Protein AF-A0A2G1NWM8-F1 (afdb_monomer)

pLDDT: mean 75.34, std 17.85, range [34.38, 96.75]

Structure (mmCIF, N/CA/C/O backbone):
data_AF-A0A2G1NWM8-F1
#
_entry.id   AF-A0A2G1NWM8-F1
#
loop_
_atom_site.group_PDB
_atom_site.id
_atom_site.type_symbol
_atom_site.label_atom_id
_atom_site.label_alt_id
_atom_site.label_comp_id
_atom_site.label_asym_id
_atom_site.label_entity_id
_atom_site.label_seq_id
_atom_site.pdbx_PDB_ins_code
_atom_site.Cartn_x
_atom_site.Cartn_y
_atom_site.Cartn_z
_atom_site.occupancy
_atom_site.B_iso_or_equiv
_atom_site.auth_seq_id
_atom_site.auth_comp_id
_atom_site.auth_asym_id
_atom_site.auth_atom_id
_atom_site.pdbx_PDB_model_num
ATOM 1 N N . MET A 1 1 ? 7.931 17.685 14.092 1.00 34.38 1 MET A N 1
ATOM 2 C CA . MET A 1 1 ? 7.160 16.443 14.300 1.00 34.38 1 MET A CA 1
ATOM 3 C C . MET A 1 1 ? 6.728 16.005 12.931 1.00 34.38 1 MET A C 1
ATOM 5 O O . MET A 1 1 ? 6.212 16.855 12.225 1.00 34.38 1 MET A O 1
ATOM 9 N N . VAL A 1 2 ? 7.045 14.787 12.510 1.00 38.78 2 VAL A N 1
ATOM 10 C CA . VAL A 1 2 ? 6.576 14.332 11.205 1.00 38.78 2 VAL A CA 1
ATOM 11 C C . VAL A 1 2 ? 5.343 13.484 11.414 1.00 38.78 2 VAL A C 1
ATOM 13 O O . VAL A 1 2 ? 5.318 12.590 12.257 1.00 38.78 2 VAL A O 1
ATOM 16 N N . ASP A 1 3 ? 4.330 13.870 10.661 1.00 50.12 3 ASP A N 1
ATOM 17 C CA . ASP A 1 3 ? 2.960 13.419 10.690 1.00 50.12 3 ASP A CA 1
ATOM 18 C C . ASP A 1 3 ? 2.831 11.958 10.235 1.00 50.12 3 ASP A C 1
ATOM 20 O O . ASP A 1 3 ? 2.533 11.679 9.071 1.00 50.12 3 ASP A O 1
ATOM 24 N N . THR A 1 4 ? 2.941 11.007 11.168 1.00 50.41 4 THR A N 1
ATOM 25 C CA . THR A 1 4 ? 2.258 9.702 11.038 1.00 50.41 4 THR A CA 1
ATOM 26 C C . THR A 1 4 ? 0.803 9.921 10.597 1.00 50.41 4 THR A C 1
ATOM 28 O O . THR A 1 4 ? 0.270 9.184 9.770 1.00 50.41 4 THR A O 1
ATOM 31 N N . ASP A 1 5 ? 0.206 11.022 11.062 1.00 53.91 5 ASP A N 1
ATOM 32 C CA . ASP A 1 5 ? -1.080 11.562 10.637 1.00 53.91 5 ASP A CA 1
ATOM 33 C C . ASP A 1 5 ? -1.227 11.732 9.126 1.00 53.91 5 ASP A C 1
ATOM 35 O O . ASP A 1 5 ? -2.302 11.474 8.598 1.00 53.91 5 ASP A O 1
ATOM 39 N N . LYS A 1 6 ? -0.187 12.146 8.396 1.00 55.00 6 LYS A N 1
ATOM 40 C CA . LYS A 1 6 ? -0.280 12.416 6.955 1.00 55.00 6 LYS A CA 1
ATOM 41 C C . LYS A 1 6 ? -0.318 11.123 6.146 1.00 55.00 6 LYS A C 1
ATOM 43 O O . LYS A 1 6 ? -1.109 11.025 5.210 1.00 55.00 6 LYS A O 1
ATOM 48 N N . ILE A 1 7 ? 0.462 10.116 6.543 1.00 57.75 7 ILE A N 1
ATOM 49 C CA . ILE A 1 7 ? 0.409 8.776 5.940 1.00 57.75 7 ILE A CA 1
ATOM 50 C C . ILE A 1 7 ? -0.936 8.126 6.247 1.00 57.75 7 ILE A C 1
ATOM 52 O O . ILE A 1 7 ? -1.616 7.678 5.329 1.00 57.75 7 ILE A O 1
ATOM 56 N N . LEU A 1 8 ? -1.367 8.151 7.511 1.00 62.25 8 LEU A N 1
ATOM 57 C CA . LEU A 1 8 ? -2.668 7.614 7.907 1.00 62.25 8 LEU A CA 1
ATOM 58 C C . LEU A 1 8 ? -3.813 8.318 7.174 1.00 62.25 8 LEU A C 1
ATOM 60 O O . LEU A 1 8 ? -4.684 7.649 6.632 1.00 62.25 8 LEU A O 1
ATOM 64 N N . ARG A 1 9 ? -3.786 9.650 7.059 1.00 63.88 9 ARG A N 1
ATOM 65 C CA . ARG A 1 9 ? -4.776 10.411 6.278 1.00 63.88 9 ARG A CA 1
ATOM 66 C C . ARG A 1 9 ? -4.752 10.060 4.796 1.00 63.88 9 ARG A C 1
ATOM 68 O O . ARG A 1 9 ? -5.809 10.060 4.177 1.00 63.88 9 ARG A O 1
ATOM 75 N N . THR A 1 10 ? -3.584 9.783 4.223 1.00 62.88 10 THR A N 1
ATOM 76 C CA . THR A 1 10 ? -3.468 9.360 2.819 1.00 62.88 10 THR A CA 1
ATOM 77 C C . THR A 1 10 ? -4.081 7.976 2.638 1.00 62.88 10 THR A C 1
ATOM 79 O O . THR A 1 10 ? -4.956 7.820 1.798 1.00 62.88 10 THR A O 1
ATOM 82 N N . ILE A 1 11 ? -3.759 7.018 3.512 1.00 64.88 11 ILE A N 1
ATOM 83 C CA . ILE A 1 11 ? -4.357 5.673 3.509 1.00 64.88 11 ILE A CA 1
ATOM 84 C C . ILE A 1 11 ? -5.876 5.735 3.716 1.00 64.88 11 ILE A C 1
ATOM 86 O O . ILE A 1 11 ? -6.613 5.007 3.066 1.00 64.88 11 ILE A O 1
ATOM 90 N N . ILE A 1 12 ? -6.367 6.611 4.594 1.00 67.94 12 ILE A N 1
ATOM 91 C CA . ILE A 1 12 ? -7.807 6.775 4.840 1.00 67.94 12 ILE A CA 1
ATOM 92 C C . ILE A 1 12 ? -8.519 7.400 3.631 1.00 67.94 12 ILE A C 1
ATOM 94 O O . ILE A 1 12 ? -9.681 7.090 3.377 1.00 67.94 12 ILE A O 1
ATOM 98 N N . LYS A 1 13 ? -7.845 8.287 2.889 1.00 65.38 13 LYS A N 1
ATOM 99 C CA . LYS A 1 13 ? -8.400 8.924 1.686 1.00 65.38 13 LYS A CA 1
ATOM 100 C C . LYS A 1 13 ? -8.353 8.026 0.454 1.00 65.38 13 LYS A C 1
ATOM 102 O O . LYS A 1 13 ? -9.281 8.070 -0.346 1.00 65.38 13 LYS A O 1
ATOM 107 N N . GLU A 1 14 ? -7.262 7.292 0.276 1.00 61.62 14 GLU A N 1
ATOM 108 C CA . GLU A 1 14 ? -6.986 6.502 -0.928 1.00 61.62 14 GLU A CA 1
ATOM 109 C C . GLU A 1 14 ? -7.400 5.035 -0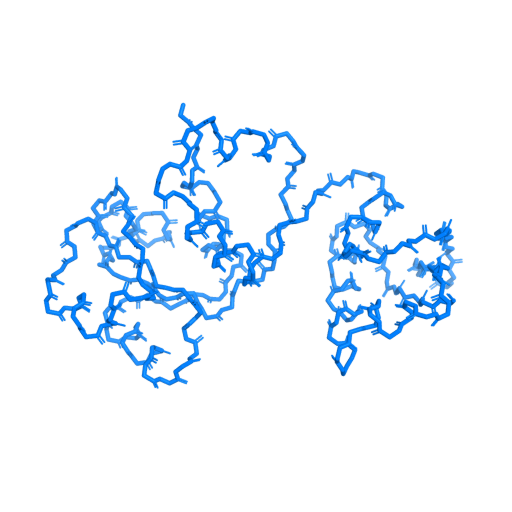.777 1.00 61.62 14 GLU A C 1
ATOM 111 O O . GLU A 1 14 ? -7.689 4.378 -1.772 1.00 61.62 14 GLU A O 1
ATOM 116 N N . GLY A 1 15 ? -7.455 4.524 0.452 1.00 64.06 15 GLY A N 1
ATOM 117 C CA . GLY A 1 15 ? -7.813 3.146 0.759 1.00 64.06 15 GLY A CA 1
ATOM 118 C C . GLY A 1 15 ? -9.304 2.928 1.009 1.00 64.06 15 GLY A C 1
ATOM 119 O O . GLY A 1 15 ? -10.074 3.833 1.337 1.00 64.06 15 GLY A O 1
ATOM 120 N N . LYS A 1 16 ? -9.713 1.664 0.914 1.00 69.44 16 LYS A N 1
ATOM 121 C CA . LYS A 1 16 ? -11.033 1.190 1.317 1.00 69.44 16 LYS A CA 1
ATOM 122 C C . LYS A 1 16 ? -11.054 0.976 2.824 1.00 69.44 16 LYS A C 1
ATOM 124 O O . LYS A 1 16 ? -10.545 -0.019 3.354 1.00 69.44 16 LYS A O 1
ATOM 129 N N . VAL A 1 17 ? -11.675 1.924 3.509 1.00 79.94 17 VAL A N 1
ATOM 130 C CA . VAL A 1 17 ? -11.840 1.912 4.960 1.00 79.94 17 VAL A CA 1
ATOM 131 C C . VAL A 1 17 ? -13.301 1.722 5.344 1.00 79.94 17 VAL A C 1
ATOM 133 O O . VAL A 1 17 ? -14.211 2.194 4.662 1.00 79.94 17 VAL A O 1
ATOM 136 N N . VAL A 1 18 ? -13.518 1.050 6.467 1.00 84.06 18 VAL A N 1
ATOM 137 C CA . VAL A 1 18 ? -14.794 1.024 7.181 1.00 84.06 18 VAL A CA 1
ATOM 138 C C . VAL A 1 18 ? -14.625 1.755 8.501 1.00 84.06 18 VAL A C 1
ATOM 140 O O . VAL A 1 18 ? -13.567 1.702 9.123 1.00 84.06 18 VAL A O 1
ATOM 143 N N . ILE A 1 19 ? -15.657 2.471 8.919 1.00 86.25 19 ILE A N 1
ATOM 144 C CA . ILE A 1 19 ? -15.626 3.319 10.110 1.00 86.25 19 ILE A CA 1
ATOM 145 C C . ILE A 1 19 ? -16.710 2.871 11.083 1.00 86.25 19 ILE A C 1
ATOM 147 O O . ILE A 1 19 ? -17.758 2.402 10.661 1.00 86.25 19 ILE A O 1
ATOM 151 N N . GLY A 1 20 ? -16.471 3.059 12.378 1.00 84.50 20 GLY A N 1
ATOM 152 C CA . GLY A 1 20 ? -17.421 2.723 13.435 1.00 84.50 20 GLY A CA 1
ATOM 153 C C . GLY A 1 20 ? -17.123 1.386 14.107 1.00 84.50 20 GLY A C 1
ATOM 154 O O . GLY A 1 20 ? -16.604 0.454 13.493 1.00 84.50 20 GLY A O 1
ATOM 155 N N . ALA A 1 21 ? -17.471 1.293 15.394 1.00 85.19 21 ALA A N 1
ATOM 156 C CA . ALA A 1 21 ? -17.178 0.127 16.227 1.00 85.19 21 ALA A CA 1
ATOM 157 C C . ALA A 1 21 ? -17.768 -1.164 15.652 1.00 85.19 21 ALA A C 1
ATOM 159 O O . ALA A 1 21 ? -17.031 -2.121 15.444 1.00 85.19 21 ALA A O 1
ATOM 160 N N . LYS A 1 22 ? -19.064 -1.168 15.315 1.00 85.19 22 LYS A N 1
ATOM 161 C CA . LYS A 1 22 ? -19.764 -2.359 14.810 1.00 85.19 22 LYS A CA 1
ATOM 162 C C . LYS A 1 22 ? -19.171 -2.870 13.499 1.00 85.19 22 LYS A C 1
ATOM 164 O O . LYS A 1 22 ? -18.801 -4.037 13.425 1.00 85.19 22 LYS A O 1
ATOM 169 N N . GLU A 1 23 ? -19.033 -2.008 12.490 1.00 86.19 23 GLU A N 1
ATOM 170 C CA . GLU A 1 23 ? -18.405 -2.395 11.220 1.00 86.19 23 GLU A CA 1
ATOM 171 C C . GLU A 1 23 ? -16.949 -2.845 11.390 1.00 86.19 23 GLU A C 1
ATOM 173 O O . GLU A 1 23 ? -16.513 -3.789 10.728 1.00 86.19 23 GLU A O 1
ATOM 178 N N . THR A 1 24 ? -16.197 -2.204 12.288 1.00 85.38 24 THR A N 1
ATOM 179 C CA . THR A 1 24 ? -14.807 -2.580 12.575 1.00 85.38 24 THR A CA 1
ATOM 180 C C . THR A 1 24 ? -14.733 -3.972 13.204 1.00 85.38 24 THR A C 1
ATOM 182 O O . THR A 1 24 ? -13.987 -4.813 12.709 1.00 85.38 24 THR A O 1
ATOM 185 N N . ILE A 1 25 ? -15.539 -4.252 14.233 1.00 86.00 25 ILE A N 1
ATOM 186 C CA . ILE A 1 25 ? -15.607 -5.564 14.903 1.00 86.00 25 ILE A CA 1
ATOM 187 C C . ILE A 1 25 ? -16.039 -6.658 13.921 1.00 86.00 25 ILE A C 1
ATOM 189 O O . ILE A 1 25 ? -15.456 -7.744 13.899 1.00 86.00 25 ILE A O 1
ATOM 193 N N . GLN A 1 26 ? -17.016 -6.359 13.062 1.00 85.62 26 GLN A N 1
ATOM 194 C CA . GLN A 1 26 ? -17.450 -7.273 12.008 1.00 85.62 26 GLN A CA 1
ATOM 195 C C . GLN A 1 26 ? -16.299 -7.588 11.045 1.00 85.62 26 GLN A C 1
ATOM 197 O O . GLN A 1 26 ? -16.022 -8.749 10.766 1.00 85.62 26 GLN A O 1
ATOM 202 N N . SER A 1 27 ? -15.559 -6.571 10.604 1.00 83.25 27 SER A N 1
ATOM 203 C CA . SER A 1 27 ? -14.437 -6.745 9.673 1.00 83.25 27 SER A CA 1
ATOM 204 C C . SER A 1 27 ? -13.258 -7.504 10.290 1.00 83.25 27 SER A C 1
ATOM 206 O O . SER A 1 27 ? -12.554 -8.244 9.601 1.00 83.25 27 SER A O 1
ATOM 208 N N . VAL A 1 28 ? -13.041 -7.349 11.597 1.00 83.19 28 VAL A N 1
ATOM 209 C CA . VAL A 1 28 ? -12.072 -8.147 12.361 1.00 83.19 28 VAL A CA 1
ATOM 210 C C . VAL A 1 28 ? -12.527 -9.604 12.441 1.00 83.19 28 VAL A C 1
ATOM 212 O O . VAL A 1 28 ? -11.736 -10.505 12.158 1.00 83.19 28 VAL A O 1
ATOM 215 N N . SER A 1 29 ? -13.805 -9.839 12.749 1.00 83.56 29 SER A N 1
ATOM 216 C CA . SER A 1 29 ? -14.400 -11.181 12.822 1.00 83.56 29 SER A CA 1
ATOM 217 C C . SER A 1 29 ? -14.343 -11.910 11.477 1.00 83.56 29 SER A C 1
ATOM 219 O O . SER A 1 29 ? -13.964 -13.080 11.415 1.00 83.56 29 SER A O 1
ATOM 221 N N . ASP A 1 30 ? -14.621 -11.189 10.390 1.00 83.31 30 ASP A N 1
ATOM 222 C CA . ASP A 1 30 ? -14.565 -11.693 9.016 1.00 83.31 30 ASP A CA 1
ATOM 223 C C . ASP A 1 30 ? -13.125 -11.827 8.486 1.00 83.31 30 ASP A C 1
ATOM 225 O O . ASP A 1 30 ? -12.914 -12.308 7.372 1.00 83.31 30 ASP A O 1
ATOM 229 N N . LYS A 1 31 ? -12.116 -11.419 9.274 1.00 76.38 31 LYS A N 1
ATOM 230 C CA . LYS A 1 31 ? -10.688 -11.384 8.903 1.00 76.38 31 LYS A CA 1
ATOM 231 C C . LYS A 1 31 ? -10.399 -10.563 7.642 1.00 76.38 31 LYS A C 1
ATOM 233 O O . LYS A 1 31 ? -9.411 -10.804 6.948 1.00 76.38 31 LYS A O 1
ATOM 238 N N . THR A 1 32 ? -11.254 -9.592 7.346 1.00 75.44 32 THR A N 1
ATOM 239 C CA . THR A 1 32 ? -11.098 -8.656 6.227 1.00 75.44 32 THR A CA 1
ATOM 240 C C . THR A 1 32 ? -10.368 -7.385 6.655 1.00 75.44 32 THR A C 1
ATOM 242 O O . THR A 1 32 ? -9.729 -6.738 5.828 1.00 75.44 32 THR A O 1
ATOM 245 N N . ALA A 1 33 ? -10.405 -7.047 7.949 1.00 72.12 33 ALA A N 1
ATOM 246 C CA . ALA A 1 33 ? -9.643 -5.943 8.517 1.00 72.12 33 ALA A CA 1
ATOM 247 C C . ALA A 1 33 ? -8.147 -6.281 8.567 1.00 72.12 33 ALA A C 1
ATOM 249 O O . ALA A 1 33 ? -7.702 -7.147 9.325 1.00 72.12 33 ALA A O 1
ATOM 250 N N . LYS A 1 34 ? -7.358 -5.555 7.773 1.00 69.75 34 LYS A N 1
ATOM 251 C CA . LYS A 1 34 ? -5.895 -5.657 7.777 1.00 69.75 34 LYS A CA 1
ATOM 252 C C . LYS A 1 34 ? -5.290 -4.904 8.955 1.00 69.75 34 LYS A C 1
ATOM 254 O O . LYS A 1 34 ? -4.368 -5.414 9.585 1.00 69.75 34 LYS A O 1
ATOM 259 N N . LEU A 1 35 ? -5.840 -3.728 9.248 1.00 74.50 35 LEU A N 1
ATOM 260 C CA . LEU A 1 35 ? -5.397 -2.847 10.318 1.00 74.50 35 LEU A CA 1
ATOM 261 C C . LEU A 1 35 ? -6.593 -2.158 10.964 1.00 74.50 35 LEU A C 1
ATOM 263 O O . LEU A 1 35 ? -7.481 -1.690 10.251 1.00 74.50 35 LEU A O 1
ATOM 267 N N . VAL A 1 36 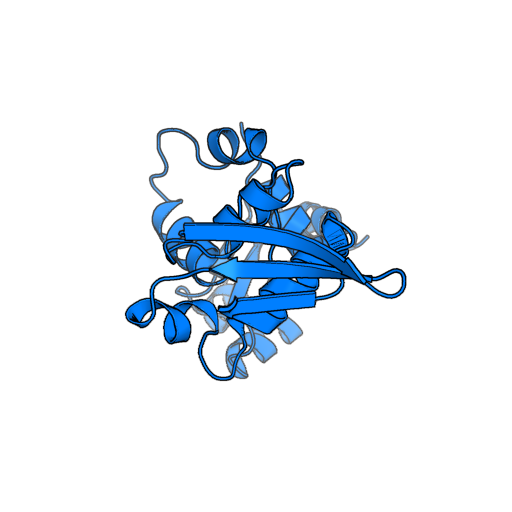? -6.591 -2.038 12.289 1.00 80.12 36 VAL A N 1
ATOM 268 C CA . VAL A 1 36 ? -7.590 -1.259 13.021 1.00 80.12 36 VAL A CA 1
ATOM 269 C C . VAL A 1 36 ? -6.930 -0.057 13.681 1.00 80.12 36 VAL A C 1
ATOM 271 O O . VAL A 1 36 ? -5.889 -0.181 14.322 1.00 80.12 36 VAL A O 1
ATOM 274 N N . ILE A 1 37 ? -7.540 1.113 13.525 1.00 82.31 37 ILE A N 1
ATOM 275 C CA . ILE A 1 37 ? -7.131 2.346 14.196 1.00 82.31 37 ILE A CA 1
ATOM 276 C C . ILE A 1 37 ? -8.214 2.706 15.208 1.00 82.31 37 ILE A C 1
ATOM 278 O O . ILE A 1 37 ? -9.400 2.733 14.876 1.00 82.31 37 ILE A O 1
ATOM 282 N N . VAL A 1 38 ? -7.802 2.982 16.439 1.00 85.12 38 VAL A N 1
ATOM 283 C CA . VAL A 1 38 ? -8.679 3.359 17.551 1.00 85.12 38 VAL A CA 1
ATOM 284 C C . VAL A 1 38 ? -8.303 4.752 18.046 1.00 85.12 38 VAL A C 1
ATOM 286 O O . VAL A 1 38 ? -7.124 5.092 18.079 1.00 85.12 38 VAL A O 1
ATOM 289 N N . SER A 1 39 ? -9.277 5.577 18.420 1.00 84.81 39 SER A N 1
ATOM 290 C CA . SER A 1 39 ? -9.005 6.872 19.051 1.00 84.81 39 SER A CA 1
ATOM 291 C C . SER A 1 39 ? -8.428 6.687 20.459 1.00 84.81 39 SER A C 1
ATOM 293 O O . SER A 1 39 ? -8.646 5.656 21.108 1.00 84.81 39 SER A O 1
ATOM 295 N N . SER A 1 40 ? -7.731 7.703 20.970 1.00 82.75 40 SER A N 1
ATOM 296 C CA . SER A 1 40 ? -7.163 7.678 22.329 1.00 82.75 40 SER A CA 1
ATOM 297 C C . SER A 1 40 ? -8.235 7.469 23.409 1.00 82.75 40 SER A C 1
ATOM 299 O O . SER A 1 40 ? -8.030 6.755 24.389 1.00 82.75 40 SER A O 1
ATOM 301 N N . ASN A 1 41 ? -9.434 8.008 23.175 1.00 86.56 41 ASN A N 1
ATOM 302 C CA . ASN A 1 41 ? -10.610 7.868 24.032 1.00 86.56 41 ASN A CA 1
ATOM 303 C C . ASN A 1 41 ? -11.548 6.708 23.639 1.00 86.56 41 ASN A C 1
ATOM 305 O O . ASN A 1 41 ? -12.717 6.710 24.028 1.00 86.56 41 ASN A O 1
ATOM 309 N N . CYS A 1 42 ? -11.079 5.733 22.852 1.00 83.38 42 CYS A N 1
ATOM 310 C CA . CYS A 1 42 ? -11.893 4.582 22.468 1.00 83.38 42 CYS A CA 1
ATOM 311 C C . CYS A 1 42 ? -12.293 3.746 23.705 1.00 83.38 42 CYS A C 1
ATOM 313 O O . CYS A 1 42 ? -11.415 3.417 24.511 1.00 83.38 42 CYS A O 1
ATOM 315 N N . PRO A 1 43 ? -13.579 3.358 23.849 1.00 85.38 43 PRO A N 1
ATOM 316 C CA . PRO A 1 43 ? -14.044 2.529 24.960 1.00 85.38 43 PRO A CA 1
ATOM 317 C C . PRO A 1 43 ? -13.271 1.213 25.077 1.00 85.38 43 PRO A C 1
ATOM 319 O O . PRO A 1 43 ? -12.999 0.558 24.068 1.00 85.38 43 PRO A O 1
ATOM 322 N N . THR A 1 44 ? -12.959 0.807 26.310 1.00 83.25 44 THR A N 1
ATOM 323 C CA . THR A 1 44 ? -12.197 -0.419 26.598 1.00 83.25 44 THR A CA 1
ATOM 324 C C . THR A 1 44 ? -12.899 -1.670 26.074 1.00 83.25 44 THR A C 1
ATOM 326 O O . THR A 1 44 ? -12.240 -2.523 25.496 1.00 83.25 44 THR A O 1
ATOM 329 N N . GLU A 1 45 ? -14.230 -1.727 26.175 1.00 84.81 45 GLU A N 1
ATOM 330 C CA . GLU A 1 45 ? -15.064 -2.824 25.656 1.00 84.81 45 GLU A CA 1
ATOM 331 C C . GLU A 1 45 ? -14.796 -3.084 24.165 1.00 84.81 45 GLU A C 1
ATOM 333 O O . GLU A 1 45 ? -14.563 -4.215 23.753 1.00 84.81 45 GLU A O 1
ATOM 338 N N . VAL A 1 46 ? -14.723 -2.016 23.365 1.00 83.56 46 VAL A N 1
ATOM 339 C CA . VAL A 1 46 ? -14.459 -2.103 21.921 1.00 83.56 46 VAL A CA 1
ATOM 340 C C . VAL A 1 46 ? -13.010 -2.527 21.652 1.00 83.56 46 VAL A C 1
ATOM 342 O O . VAL A 1 46 ? -12.762 -3.320 20.745 1.00 83.56 46 VAL A O 1
ATOM 345 N N . LYS A 1 47 ? -12.046 -2.035 22.448 1.00 81.56 47 LYS A N 1
ATOM 346 C CA . LYS A 1 47 ? -10.627 -2.432 22.340 1.00 81.56 47 LYS A CA 1
ATOM 347 C C . LYS A 1 47 ? -10.430 -3.925 22.644 1.00 81.56 47 LYS A C 1
ATOM 349 O O . LYS A 1 47 ? -9.602 -4.574 22.006 1.00 81.56 47 LYS A O 1
ATOM 354 N N . GLU A 1 48 ? -11.171 -4.469 23.608 1.00 82.94 48 GLU A N 1
ATOM 355 C CA . GLU A 1 48 ? -11.134 -5.895 23.959 1.00 82.94 48 GLU A CA 1
ATOM 356 C C . GLU A 1 48 ? -11.732 -6.769 22.852 1.00 82.94 48 GLU A C 1
ATOM 358 O O . GLU A 1 48 ? -11.148 -7.792 22.500 1.00 82.94 48 GLU A O 1
ATOM 363 N N . GLU A 1 49 ? -12.840 -6.333 22.252 1.00 80.12 49 GLU A N 1
ATOM 364 C CA . GLU A 1 49 ? -13.537 -7.064 21.187 1.00 80.12 49 GLU A CA 1
ATOM 365 C C . GLU A 1 49 ? -12.728 -7.133 19.876 1.00 80.12 49 GLU A C 1
ATOM 367 O O . GLU A 1 49 ? -12.778 -8.129 19.156 1.00 80.12 49 GLU A O 1
ATOM 372 N N . ILE A 1 50 ? -11.937 -6.095 19.577 1.00 75.81 50 ILE A N 1
ATOM 373 C CA . ILE A 1 50 ? -11.047 -6.032 18.401 1.00 75.81 50 ILE A CA 1
ATOM 374 C C . ILE A 1 50 ? -9.779 -6.885 18.589 1.00 75.81 50 ILE A C 1
ATOM 376 O O . ILE A 1 50 ? -9.226 -7.409 17.619 1.00 75.81 50 ILE A O 1
ATOM 380 N N . GLY A 1 51 ? -9.312 -7.032 19.830 1.00 70.50 51 GLY A N 1
ATOM 381 C CA . GLY A 1 51 ? -8.075 -7.730 20.165 1.00 70.50 51 GLY A CA 1
ATOM 382 C C . GLY A 1 51 ? -6.823 -6.848 20.059 1.00 70.50 51 GLY A C 1
ATOM 383 O O . GLY A 1 51 ? -6.658 -6.023 19.159 1.00 70.50 51 GLY A O 1
ATOM 384 N N . MET A 1 52 ? -5.891 -7.046 20.996 1.00 59.09 52 MET A N 1
ATOM 385 C CA . MET A 1 52 ? -4.710 -6.186 21.161 1.00 59.09 52 MET A CA 1
ATOM 386 C C . MET A 1 52 ? -3.689 -6.265 20.017 1.00 59.09 52 MET A C 1
ATOM 388 O O . MET A 1 52 ? -2.949 -5.307 19.809 1.00 59.09 52 MET A O 1
ATOM 392 N N . ASP A 1 53 ? -3.633 -7.375 19.279 1.00 56.19 53 ASP A N 1
ATOM 393 C CA . ASP A 1 53 ? -2.607 -7.593 18.250 1.00 56.19 53 ASP A CA 1
ATOM 394 C C . ASP A 1 53 ? -2.862 -6.836 16.936 1.00 56.19 53 ASP A C 1
ATOM 396 O O . ASP A 1 53 ? -1.925 -6.653 16.158 1.00 56.19 53 ASP A O 1
ATOM 400 N N . ASN A 1 54 ? -4.095 -6.374 16.687 1.00 60.34 54 ASN A N 1
ATOM 401 C CA . ASN A 1 54 ? -4.490 -5.790 15.398 1.00 60.34 54 ASN A CA 1
ATOM 402 C C . ASN A 1 54 ? -4.958 -4.326 15.481 1.00 60.34 54 ASN A C 1
ATOM 404 O O . ASN A 1 54 ? -5.476 -3.793 14.497 1.00 60.34 54 ASN A O 1
ATOM 408 N N . GLN A 1 55 ? -4.764 -3.676 16.634 1.00 68.75 55 GLN A N 1
ATOM 409 C CA . GLN A 1 55 ? -5.165 -2.290 16.874 1.00 68.75 55 GLN A CA 1
ATOM 410 C C . GLN A 1 55 ? -3.973 -1.348 17.067 1.00 68.75 55 GLN A C 1
ATOM 412 O O . GLN A 1 55 ? -2.966 -1.695 17.686 1.00 68.75 55 GLN A O 1
ATOM 417 N N . ILE A 1 56 ? -4.118 -0.124 16.566 1.00 73.88 56 ILE A N 1
ATOM 418 C CA . ILE A 1 56 ? -3.198 0.991 16.781 1.00 73.88 56 ILE A CA 1
ATOM 419 C C . ILE A 1 56 ? -3.970 2.160 17.354 1.00 73.88 56 ILE A C 1
ATOM 421 O O . ILE A 1 56 ? -4.999 2.558 16.812 1.00 73.88 56 ILE A O 1
ATOM 425 N N . GLU A 1 57 ? -3.429 2.751 18.410 1.00 74.94 57 GLU A N 1
ATOM 426 C CA . GLU A 1 57 ? -3.982 3.969 18.976 1.00 74.94 57 GLU A CA 1
ATOM 427 C C . GLU A 1 57 ? -3.543 5.199 18.169 1.00 74.94 57 GLU A C 1
ATOM 429 O O . GLU A 1 57 ? -2.356 5.419 17.915 1.00 74.94 57 GLU A O 1
ATOM 434 N N . TYR A 1 58 ? -4.523 5.988 17.745 1.00 76.06 58 TYR A N 1
ATOM 435 C CA . TYR A 1 58 ? -4.346 7.309 17.168 1.00 76.06 58 TYR A CA 1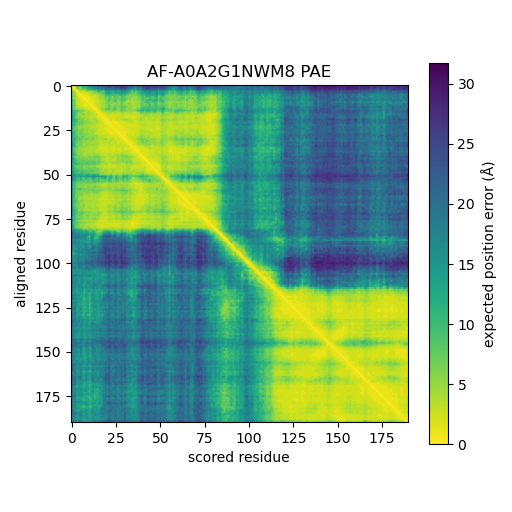
ATOM 436 C C . TYR A 1 58 ? -4.171 8.316 18.306 1.00 76.06 58 TYR A C 1
ATOM 438 O O . TYR A 1 58 ? -4.978 8.343 19.236 1.00 76.06 58 TYR A O 1
ATOM 446 N N . ASN A 1 59 ? -3.140 9.162 18.230 1.00 74.06 59 ASN A N 1
ATOM 447 C CA . ASN A 1 59 ? -2.805 10.160 19.259 1.00 74.06 59 ASN A CA 1
ATOM 448 C C . ASN A 1 59 ? -3.765 11.369 19.259 1.00 74.06 59 ASN A C 1
ATOM 450 O O . ASN A 1 59 ? -3.335 12.506 19.425 1.00 74.06 59 ASN A O 1
ATOM 454 N N . ALA A 1 60 ? -5.050 11.131 19.023 1.00 79.00 60 ALA A N 1
ATOM 455 C CA . ALA A 1 60 ? -6.088 12.141 18.918 1.00 79.00 60 ALA A CA 1
ATOM 456 C C . ALA A 1 60 ? -7.421 11.542 19.384 1.00 79.00 60 ALA A C 1
ATOM 458 O O . ALA A 1 60 ? -7.585 10.314 19.439 1.00 79.00 60 ALA A O 1
ATOM 459 N N . ASP A 1 61 ? -8.363 12.401 19.754 1.00 85.12 61 ASP A N 1
ATOM 460 C CA . ASP A 1 61 ? -9.681 11.946 20.188 1.00 85.12 61 ASP A CA 1
ATOM 461 C C . ASP A 1 61 ? -10.556 11.481 19.006 1.00 85.12 61 ASP A C 1
ATOM 463 O O . ASP A 1 61 ? -10.194 11.549 17.827 1.00 85.12 61 ASP A O 1
ATOM 467 N N . ASN A 1 62 ? -11.732 10.948 19.319 1.00 85.75 62 ASN A N 1
ATOM 468 C CA . ASN A 1 62 ? -12.692 10.484 18.322 1.00 85.75 62 ASN A CA 1
ATOM 469 C C . ASN A 1 62 ? -13.221 11.598 17.395 1.00 85.75 62 ASN A C 1
ATOM 471 O O . ASN A 1 62 ? -13.649 11.301 16.278 1.00 85.75 62 ASN A O 1
ATOM 475 N N . ILE A 1 63 ? -13.200 12.865 17.812 1.00 82.88 63 ILE A N 1
ATOM 476 C CA . ILE A 1 63 ? -13.626 14.007 16.989 1.00 82.88 63 ILE A CA 1
ATOM 477 C C . ILE A 1 63 ? -12.538 14.328 15.960 1.00 82.88 63 ILE A C 1
ATOM 479 O O . ILE A 1 63 ? -12.823 14.499 14.769 1.00 82.88 63 ILE A O 1
ATOM 483 N N . GLU A 1 64 ? -11.283 14.356 16.397 1.00 78.94 64 GLU A N 1
ATOM 484 C CA . GLU A 1 64 ? -10.117 14.570 15.546 1.00 78.94 64 GLU A CA 1
ATOM 485 C C . GLU A 1 64 ? -9.927 13.418 14.555 1.00 78.94 64 GLU A C 1
ATOM 487 O O . GLU A 1 64 ? -9.688 13.666 13.370 1.00 78.94 64 GLU A O 1
ATOM 492 N N . LEU A 1 65 ? -10.126 12.169 14.993 1.00 80.12 65 LEU A N 1
ATOM 493 C CA . LEU A 1 65 ? -10.118 11.002 14.107 1.00 80.12 65 LEU A CA 1
ATOM 494 C C . LEU A 1 65 ? -11.246 11.084 13.066 1.00 80.12 65 LEU A C 1
ATOM 496 O O . LEU A 1 65 ? -11.011 10.849 11.880 1.00 80.12 65 LEU A O 1
ATOM 500 N N . GLY A 1 66 ? -12.452 11.488 13.480 1.00 81.69 66 GLY A N 1
ATOM 501 C CA . GLY A 1 66 ? -13.575 11.744 12.572 1.00 81.69 66 GLY A CA 1
ATOM 502 C C . GLY A 1 66 ? -13.239 12.778 11.498 1.00 81.69 66 GLY A C 1
ATOM 503 O O . GLY A 1 66 ? -13.426 12.538 10.301 1.00 81.69 66 GLY A O 1
ATOM 504 N N . THR A 1 67 ? -12.631 13.885 11.921 1.00 81.62 67 THR A N 1
ATOM 505 C CA . THR A 1 67 ? -12.183 14.968 11.038 1.00 81.62 67 THR A CA 1
ATOM 506 C C . THR A 1 67 ? -11.087 14.502 10.077 1.00 81.62 67 THR A C 1
ATOM 508 O O . THR A 1 67 ? -11.142 14.809 8.885 1.00 81.62 67 THR A O 1
ATOM 511 N N . ALA A 1 68 ? -10.117 13.713 10.551 1.00 74.06 68 ALA A N 1
ATOM 512 C CA . ALA A 1 68 ? -9.060 13.131 9.721 1.00 74.06 68 ALA A CA 1
ATOM 513 C C . ALA A 1 68 ? -9.619 12.196 8.633 1.00 74.06 68 ALA A C 1
ATOM 515 O O . ALA A 1 68 ? -9.086 12.159 7.523 1.00 74.06 68 ALA A O 1
ATOM 516 N N . CYS A 1 69 ? -10.730 11.512 8.923 1.00 72.12 69 CYS A N 1
ATOM 517 C CA . CYS A 1 69 ? -11.472 10.682 7.972 1.00 72.12 69 CYS A CA 1
ATOM 518 C C . CYS A 1 69 ? -12.415 11.472 7.047 1.00 72.12 69 CYS A C 1
ATOM 520 O O . CYS A 1 69 ? -13.119 10.876 6.230 1.00 72.12 69 CYS A O 1
ATOM 522 N N . GLY A 1 70 ? -12.481 12.802 7.178 1.00 77.62 70 GLY A N 1
ATOM 523 C CA . GLY A 1 70 ? -13.388 13.649 6.402 1.00 77.62 70 GLY A CA 1
ATOM 524 C C . GLY A 1 70 ? -14.862 13.498 6.789 1.00 77.62 70 GLY A C 1
ATOM 525 O O . GLY A 1 70 ? -15.739 13.738 5.958 1.00 77.62 70 GLY A O 1
ATOM 526 N N . LYS A 1 71 ? -15.158 13.071 8.024 1.00 80.44 71 LYS A N 1
ATOM 527 C CA . LYS A 1 71 ? -1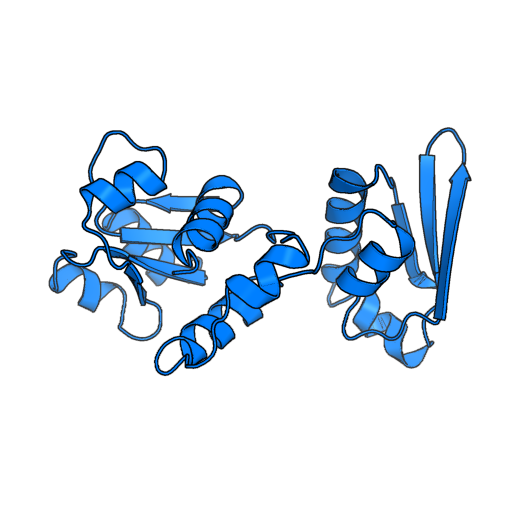6.525 12.929 8.538 1.00 80.44 71 LYS A CA 1
ATOM 528 C C . LYS A 1 71 ? -16.843 14.040 9.545 1.00 80.44 71 LYS A C 1
ATOM 530 O O . LYS A 1 71 ? -16.005 14.354 10.383 1.00 80.44 71 LYS A O 1
ATOM 535 N N . PRO A 1 72 ? -18.062 14.611 9.516 1.00 77.81 72 PRO A N 1
ATOM 536 C CA . PRO A 1 72 ? -18.466 15.674 10.440 1.00 77.81 72 PRO A CA 1
ATOM 537 C C . PRO A 1 72 ? -18.887 15.147 11.826 1.00 77.81 72 PRO A C 1
ATOM 539 O O . PRO A 1 72 ? -19.508 15.874 12.596 1.00 77.81 72 PRO A O 1
ATOM 542 N N . PHE A 1 73 ? -18.618 13.875 12.131 1.00 85.50 73 PHE A N 1
ATOM 543 C CA . PHE A 1 73 ? -19.034 13.199 13.357 1.00 85.50 73 PHE A CA 1
ATOM 544 C C . PHE A 1 73 ? -17.878 12.400 13.958 1.00 85.50 73 PHE A C 1
ATOM 546 O O . PHE A 1 73 ? -16.948 12.009 13.251 1.00 85.50 73 PHE A O 1
ATOM 553 N N . ALA A 1 74 ? -17.954 12.156 15.266 1.00 84.00 74 ALA A N 1
ATOM 554 C CA . ALA A 1 74 ? -16.925 11.437 16.002 1.00 84.00 74 ALA A CA 1
ATOM 555 C C . ALA A 1 74 ? -16.846 9.961 15.579 1.00 84.00 74 ALA A C 1
ATOM 557 O O . ALA A 1 74 ? -17.866 9.286 15.430 1.00 84.00 74 ALA A O 1
ATOM 558 N N . ILE A 1 75 ? -15.623 9.457 15.429 1.00 84.44 75 ILE A N 1
ATOM 559 C CA . ILE A 1 75 ? -15.316 8.071 15.079 1.00 84.44 75 ILE A CA 1
ATOM 560 C C . ILE A 1 75 ? -14.393 7.515 16.156 1.00 84.44 75 ILE A C 1
ATOM 562 O O . ILE A 1 75 ? -13.288 8.010 16.339 1.00 84.44 75 ILE A O 1
ATOM 566 N N . SER A 1 76 ? -14.843 6.492 16.882 1.00 82.94 76 SER A N 1
ATOM 567 C CA . SER A 1 76 ? -14.028 5.827 17.906 1.00 82.94 76 SER A CA 1
ATOM 568 C C . SER A 1 76 ? -13.015 4.858 17.305 1.00 82.94 76 SER A C 1
ATOM 570 O O . SER A 1 76 ? -11.910 4.720 17.818 1.00 82.94 76 SER A O 1
ATOM 572 N N . THR A 1 77 ? -13.397 4.166 16.232 1.00 85.00 77 THR A N 1
ATOM 573 C CA . THR A 1 77 ? -12.581 3.141 15.581 1.00 85.00 77 THR A CA 1
ATOM 574 C C . THR A 1 77 ? -12.841 3.102 14.080 1.00 85.00 77 THR A C 1
ATOM 576 O O . THR A 1 77 ? -13.941 3.420 13.617 1.00 85.00 77 THR A O 1
ATOM 579 N N . LEU A 1 78 ? -11.832 2.700 13.316 1.00 84.38 78 LEU A N 1
ATOM 580 C CA . LEU A 1 78 ? -11.947 2.397 11.893 1.00 84.38 78 LEU A CA 1
ATOM 581 C C . LEU A 1 78 ? -11.089 1.180 11.545 1.00 84.38 78 LEU A C 1
ATOM 583 O O . LEU A 1 78 ? -10.025 0.977 12.130 1.00 84.38 78 LEU A O 1
ATOM 587 N N . ALA A 1 79 ? -11.521 0.408 10.556 1.00 81.12 79 ALA A N 1
ATOM 588 C CA . ALA A 1 79 ? -10.757 -0.685 9.973 1.00 81.12 79 ALA A CA 1
ATOM 589 C C 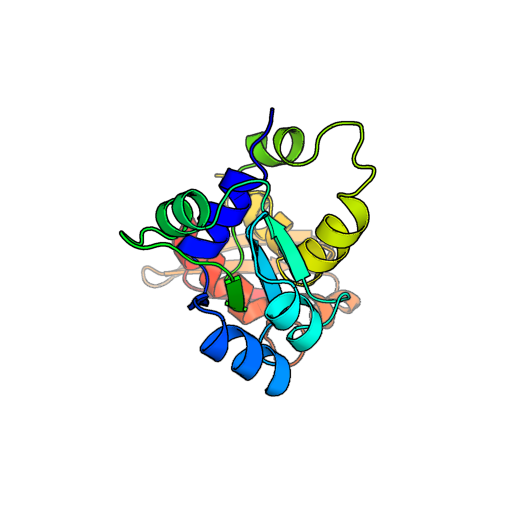. ALA A 1 79 ? -10.350 -0.342 8.538 1.00 81.12 79 ALA A C 1
ATOM 591 O O . ALA A 1 79 ? -11.163 0.066 7.709 1.00 81.12 79 ALA A O 1
ATOM 592 N N . ILE A 1 80 ? -9.079 -0.560 8.227 1.00 76.19 80 ILE A N 1
ATOM 593 C CA . ILE A 1 80 ? -8.566 -0.542 6.863 1.00 76.19 80 ILE A CA 1
ATOM 594 C C . ILE A 1 80 ? -8.750 -1.953 6.305 1.00 76.19 80 ILE A C 1
ATOM 596 O O . ILE A 1 80 ? -8.123 -2.906 6.779 1.00 76.19 80 ILE A O 1
ATOM 600 N N . LEU A 1 81 ? -9.636 -2.087 5.317 1.00 70.62 81 LEU A N 1
ATOM 601 C CA . LEU A 1 81 ? -9.873 -3.350 4.615 1.00 70.62 81 LEU A CA 1
ATOM 602 C C . LEU A 1 81 ? -8.836 -3.530 3.509 1.00 70.62 81 LEU A C 1
ATOM 604 O O . LEU A 1 81 ? -8.171 -4.559 3.392 1.00 70.62 81 LEU A O 1
ATOM 608 N N . GLU A 1 82 ? -8.663 -2.476 2.717 1.00 62.38 82 GLU A N 1
ATOM 609 C CA . GLU A 1 82 ? -7.704 -2.424 1.626 1.00 62.38 82 GLU A CA 1
ATOM 610 C C . GLU A 1 82 ? -7.012 -1.070 1.698 1.00 62.38 82 GLU A C 1
ATOM 612 O O . GLU A 1 82 ? -7.628 -0.031 1.487 1.00 62.38 82 GLU A O 1
ATOM 617 N N . ALA A 1 83 ? -5.730 -1.063 2.034 1.00 52.94 83 ALA A N 1
ATOM 618 C CA . ALA A 1 83 ? -4.899 0.073 1.699 1.00 52.94 83 ALA A CA 1
ATOM 619 C C . ALA A 1 83 ? -4.478 -0.132 0.248 1.00 52.94 83 ALA A C 1
ATOM 621 O O . ALA A 1 83 ? -3.609 -0.964 -0.017 1.00 52.94 83 ALA A O 1
ATOM 622 N N . ASP A 1 84 ? -5.129 0.561 -0.683 1.00 47.91 84 ASP A N 1
ATOM 623 C CA . ASP A 1 84 ? -4.504 0.757 -1.985 1.00 47.91 84 ASP A CA 1
ATOM 624 C C . ASP A 1 84 ? -3.194 1.508 -1.739 1.00 47.91 84 ASP A C 1
ATOM 626 O O . ASP A 1 84 ? -3.125 2.432 -0.923 1.00 47.91 84 ASP A O 1
ATOM 630 N N . GLU A 1 85 ? -2.122 1.006 -2.340 1.00 50.75 85 GLU A N 1
ATOM 631 C CA . GLU A 1 85 ? -0.772 1.369 -1.937 1.00 50.75 85 GLU A CA 1
ATOM 632 C C . GLU A 1 85 ? -0.501 2.854 -2.153 1.00 50.75 85 GLU A C 1
ATOM 634 O O . GLU A 1 85 ? -0.569 3.370 -3.269 1.00 50.75 85 GLU A O 1
ATOM 639 N N . SER A 1 86 ? -0.168 3.535 -1.059 1.00 48.50 86 SER A N 1
ATOM 640 C CA . SER A 1 86 ? 0.200 4.940 -1.078 1.00 48.50 86 SER A CA 1
ATOM 641 C C . SER A 1 86 ? 1.603 5.070 -1.667 1.00 48.50 86 SER A C 1
ATOM 643 O O . SER A 1 86 ? 2.598 4.675 -1.056 1.00 48.50 86 SER A O 1
ATOM 645 N N . VAL A 1 87 ? 1.688 5.631 -2.868 1.00 50.25 87 VAL A N 1
ATOM 646 C CA . VAL A 1 87 ? 2.949 6.075 -3.460 1.00 50.25 87 VAL A CA 1
ATOM 647 C C . VAL A 1 87 ? 3.357 7.359 -2.740 1.00 50.25 87 VAL A C 1
ATOM 649 O O . VAL A 1 87 ? 2.719 8.399 -2.897 1.00 50.25 87 VAL A O 1
ATOM 652 N N . VAL A 1 88 ? 4.395 7.285 -1.907 1.00 50.03 88 VAL A N 1
ATOM 653 C CA . VAL A 1 88 ? 4.849 8.411 -1.079 1.00 50.03 88 VAL A CA 1
ATOM 654 C C . VAL A 1 88 ? 6.087 9.037 -1.726 1.00 50.03 88 VAL A C 1
ATOM 656 O O . VAL A 1 88 ? 6.978 8.335 -2.210 1.00 50.03 88 VAL A O 1
ATOM 659 N N . LYS A 1 89 ? 6.160 10.372 -1.766 1.00 40.28 89 LYS A N 1
ATOM 660 C CA . LYS A 1 89 ? 7.296 11.080 -2.377 1.00 40.28 89 LYS A CA 1
ATOM 661 C C . LYS A 1 89 ? 8.579 10.893 -1.558 1.00 40.28 89 LYS A C 1
ATOM 663 O O . LYS A 1 89 ? 8.533 10.878 -0.329 1.00 40.28 89 LYS A O 1
ATOM 668 N N . SER A 1 90 ? 9.729 10.795 -2.235 1.00 37.81 90 SER A N 1
ATOM 669 C CA . SER A 1 90 ? 11.064 10.560 -1.646 1.00 37.81 90 SER A CA 1
ATOM 670 C C . SER A 1 90 ? 11.391 11.435 -0.432 1.00 37.81 90 SER A C 1
ATOM 672 O O . SER A 1 90 ? 11.970 10.971 0.549 1.00 37.81 90 SER A O 1
ATOM 674 N N . GLU A 1 91 ? 10.977 12.701 -0.469 1.00 40.44 91 GLU A N 1
ATOM 675 C CA . GLU A 1 91 ? 11.245 13.700 0.572 1.00 40.44 91 GLU A CA 1
ATOM 676 C C . GLU A 1 91 ? 10.474 13.429 1.879 1.00 40.44 91 GLU A C 1
ATOM 678 O O . GLU A 1 91 ? 10.864 13.887 2.954 1.00 40.44 91 GLU A O 1
ATOM 683 N N . GLU A 1 92 ? 9.405 12.633 1.814 1.00 40.56 92 GLU A N 1
ATOM 684 C CA . GLU A 1 92 ? 8.536 12.317 2.946 1.00 40.56 92 GLU A CA 1
ATOM 685 C C . GLU A 1 92 ? 8.964 11.034 3.669 1.00 40.56 92 GLU A C 1
ATOM 687 O O . GLU A 1 92 ? 8.642 10.872 4.843 1.00 40.56 92 GLU A O 1
ATOM 692 N N . MET A 1 93 ? 9.759 10.157 3.041 1.00 38.78 93 MET A N 1
ATOM 693 C CA . MET A 1 93 ? 10.241 8.917 3.672 1.00 38.78 93 MET A CA 1
ATOM 694 C C . MET A 1 93 ? 11.217 9.171 4.826 1.00 38.78 93 MET A C 1
ATOM 696 O O . MET A 1 93 ? 11.109 8.546 5.880 1.00 38.78 93 MET A O 1
ATOM 700 N N . GLY A 1 94 ? 12.169 10.096 4.662 1.00 36.28 94 GLY A N 1
ATOM 701 C CA . GLY A 1 94 ? 13.137 10.434 5.717 1.00 36.28 94 GLY A CA 1
ATOM 702 C C . GLY A 1 94 ? 12.498 11.176 6.894 1.00 36.28 94 GLY A C 1
ATOM 703 O O . GLY A 1 94 ? 12.928 11.043 8.042 1.00 36.28 94 GLY A O 1
ATOM 704 N N . ALA A 1 95 ? 11.433 11.921 6.608 1.00 38.72 95 ALA A N 1
ATOM 705 C CA . ALA A 1 95 ? 10.648 12.639 7.588 1.00 38.72 95 ALA A CA 1
ATOM 706 C C . ALA A 1 95 ? 9.715 11.673 8.349 1.00 38.72 95 ALA A C 1
ATOM 708 O O . ALA A 1 95 ? 9.738 11.652 9.577 1.00 38.72 95 ALA A O 1
ATOM 709 N N . ALA A 1 96 ? 8.944 10.837 7.646 1.00 41.00 96 ALA A N 1
ATOM 710 C CA . ALA A 1 96 ? 7.889 9.978 8.198 1.00 41.00 96 ALA A CA 1
ATOM 711 C C . ALA A 1 96 ? 8.351 8.964 9.256 1.00 41.00 96 ALA A C 1
ATOM 713 O O . ALA A 1 96 ? 7.529 8.417 9.988 1.00 41.00 96 ALA A O 1
ATOM 714 N N . ILE A 1 97 ? 9.654 8.686 9.327 1.00 40.66 97 ILE A N 1
ATOM 715 C CA . ILE A 1 97 ? 10.197 7.574 10.111 1.00 40.66 97 ILE A CA 1
ATOM 716 C C . ILE A 1 97 ? 10.897 8.054 11.398 1.00 40.66 97 ILE A C 1
ATOM 718 O O . ILE A 1 97 ? 10.787 7.387 12.425 1.00 40.66 97 ILE A O 1
ATOM 722 N N . GLY A 1 98 ? 11.567 9.216 11.395 1.00 41.66 98 GLY A N 1
ATOM 723 C CA . GLY A 1 98 ? 12.253 9.768 12.578 1.00 41.66 98 GLY A CA 1
ATOM 724 C C . GLY A 1 98 ? 13.376 8.883 13.173 1.00 41.66 98 GLY A C 1
ATOM 725 O O . GLY A 1 98 ? 13.556 7.723 12.818 1.00 41.66 98 GLY A O 1
ATOM 726 N N . ARG A 1 99 ? 14.191 9.435 14.091 1.00 38.72 99 ARG A N 1
ATOM 727 C CA . ARG A 1 99 ? 15.429 8.785 14.597 1.00 38.72 99 ARG A CA 1
ATOM 728 C C . ARG A 1 99 ? 15.277 7.859 15.825 1.00 38.72 99 ARG A C 1
ATOM 730 O O . ARG A 1 99 ? 16.265 7.237 16.187 1.00 38.72 99 ARG A O 1
ATOM 737 N N . HIS A 1 100 ? 14.106 7.733 16.462 1.00 42.59 100 HIS A N 1
ATOM 738 C CA . HIS A 1 100 ? 13.971 7.035 17.765 1.00 42.59 100 HIS A CA 1
ATOM 739 C C . HIS A 1 100 ? 12.685 6.184 17.908 1.00 42.59 100 HIS A C 1
ATOM 741 O O . HIS A 1 100 ? 12.007 6.236 18.925 1.00 42.59 100 HIS A O 1
ATOM 747 N N . GLY A 1 101 ? 12.306 5.415 16.881 1.00 44.66 101 GLY A N 1
ATOM 748 C CA . GLY A 1 101 ? 11.051 4.643 16.817 1.00 44.66 101 GLY A CA 1
ATOM 749 C C . GLY A 1 101 ? 10.896 3.487 17.823 1.00 44.66 101 GLY A C 1
ATOM 750 O O . GLY A 1 101 ? 10.892 2.327 17.420 1.00 44.66 101 GLY A O 1
ATOM 751 N N . GLU A 1 102 ? 10.692 3.795 19.103 1.00 40.41 102 GLU A N 1
ATOM 752 C CA . GLU A 1 102 ? 10.602 2.811 20.196 1.00 40.41 102 GLU A CA 1
ATOM 753 C C . GLU A 1 102 ? 9.260 2.042 20.226 1.00 40.41 102 GLU A C 1
ATOM 755 O O . GLU A 1 102 ? 9.225 0.875 20.602 1.00 40.41 102 GLU A O 1
ATOM 760 N N . HIS A 1 103 ? 8.171 2.622 19.695 1.00 40.00 103 HIS A N 1
ATOM 761 C CA . HIS A 1 103 ? 6.874 1.935 19.493 1.00 40.00 103 HIS A CA 1
ATOM 762 C C . HIS A 1 103 ? 6.482 1.737 18.020 1.00 40.00 103 HIS A C 1
ATOM 764 O O . HIS A 1 103 ? 5.600 0.943 17.691 1.00 40.00 103 HIS A O 1
ATOM 770 N N . VAL A 1 104 ? 7.179 2.409 17.104 1.00 46.31 104 VAL A N 1
ATOM 771 C CA . VAL A 1 104 ? 6.860 2.404 15.671 1.00 46.31 104 VAL A CA 1
ATOM 772 C C . VAL A 1 104 ? 7.311 1.105 15.004 1.00 46.31 104 VAL A C 1
ATOM 774 O O . VAL A 1 104 ? 6.876 0.829 13.907 1.00 46.31 104 VAL A O 1
ATOM 777 N N . GLY A 1 105 ? 8.126 0.249 15.628 1.00 42.50 105 GLY A N 1
ATOM 778 C CA . GLY A 1 105 ? 8.646 -0.973 14.992 1.00 42.50 105 GLY A CA 1
ATOM 779 C C . GLY A 1 105 ? 7.577 -1.992 14.563 1.00 42.50 105 GLY A C 1
ATOM 780 O O . GLY A 1 105 ? 7.662 -2.539 13.460 1.00 42.50 105 GLY A O 1
ATOM 781 N N . ARG A 1 106 ? 6.550 -2.229 15.395 1.00 43.06 106 ARG A N 1
ATOM 782 C CA . ARG A 1 106 ? 5.433 -3.139 15.061 1.00 43.06 106 ARG A CA 1
ATOM 783 C C . ARG A 1 106 ? 4.517 -2.527 14.012 1.00 43.06 106 ARG A C 1
ATOM 785 O O . ARG A 1 106 ? 4.261 -3.163 13.004 1.00 43.06 106 ARG A O 1
ATOM 792 N N . LEU A 1 107 ? 4.149 -1.265 14.204 1.00 48.19 107 LEU A N 1
ATOM 793 C CA . LEU A 1 107 ? 3.450 -0.417 13.240 1.00 48.19 107 LEU A CA 1
ATOM 794 C C . LEU A 1 107 ? 4.149 -0.410 11.874 1.00 48.19 107 LEU A C 1
ATOM 796 O O . LEU A 1 107 ? 3.563 -0.776 10.871 1.00 48.19 107 LEU A O 1
ATOM 800 N N . ARG A 1 108 ? 5.448 -0.119 11.860 1.00 49.03 108 ARG A N 1
ATOM 801 C CA . ARG A 1 108 ? 6.355 -0.155 10.712 1.00 49.03 108 ARG A CA 1
ATOM 802 C C . ARG A 1 108 ? 6.384 -1.524 10.078 1.00 49.03 108 ARG A C 1
ATOM 804 O O . ARG A 1 108 ? 6.424 -1.596 8.872 1.00 49.03 108 ARG A O 1
ATOM 811 N N . THR A 1 109 ? 6.383 -2.613 10.835 1.00 48.59 109 THR A N 1
ATOM 812 C CA . THR A 1 109 ? 6.460 -3.946 10.228 1.00 48.59 109 THR A CA 1
ATOM 813 C C . THR A 1 109 ? 5.105 -4.398 9.697 1.00 48.59 109 THR A C 1
ATOM 815 O O . THR A 1 109 ? 5.058 -4.971 8.621 1.00 48.59 109 THR A O 1
ATOM 818 N N . THR A 1 110 ? 4.011 -4.135 10.409 1.00 44.50 110 THR A N 1
ATOM 819 C CA . THR A 1 110 ? 2.655 -4.546 10.023 1.00 44.50 110 THR A CA 1
ATOM 820 C C . THR A 1 110 ? 2.110 -3.659 8.909 1.00 44.50 110 THR A C 1
ATOM 822 O O . THR A 1 110 ? 1.736 -4.187 7.866 1.00 44.50 110 THR A O 1
ATOM 825 N N . ILE A 1 111 ? 2.184 -2.331 9.063 1.00 49.66 111 ILE A N 1
ATOM 826 C CA . ILE A 1 111 ? 1.827 -1.371 8.012 1.00 49.66 111 ILE A CA 1
ATOM 827 C C . ILE A 1 111 ? 2.734 -1.560 6.802 1.00 49.66 111 ILE A C 1
ATOM 829 O O . ILE A 1 111 ? 2.204 -1.733 5.726 1.00 49.66 111 ILE A O 1
ATOM 833 N N . ASN A 1 112 ? 4.064 -1.628 6.930 1.00 48.31 112 ASN A N 1
ATOM 834 C CA . ASN A 1 112 ? 4.930 -1.762 5.743 1.00 48.31 112 ASN A CA 1
ATOM 835 C C . ASN A 1 112 ? 4.870 -3.158 5.087 1.00 48.31 112 ASN A C 1
ATOM 837 O O . ASN A 1 112 ? 5.231 -3.303 3.926 1.00 48.31 112 ASN A O 1
ATOM 841 N N . LYS A 1 113 ? 4.447 -4.211 5.810 1.00 50.12 113 LYS A N 1
ATOM 842 C CA . LYS A 1 113 ? 4.164 -5.528 5.199 1.00 50.12 113 LYS A CA 1
ATOM 843 C C . LYS A 1 113 ? 2.810 -5.564 4.492 1.00 50.12 113 LYS A C 1
ATOM 845 O O . LYS A 1 113 ? 2.661 -6.347 3.560 1.00 50.12 113 LYS A O 1
ATOM 850 N N . GLN A 1 114 ? 1.827 -4.791 4.957 1.00 46.72 114 GLN A N 1
ATOM 851 C CA . GLN A 1 114 ? 0.476 -4.752 4.382 1.00 46.72 114 GLN A CA 1
ATOM 852 C C . GLN A 1 114 ? 0.268 -3.612 3.373 1.00 46.72 114 GLN A C 1
ATOM 854 O O . GLN A 1 114 ? -0.622 -3.718 2.536 1.00 46.72 114 GLN A O 1
ATOM 859 N N . ILE A 1 115 ? 1.079 -2.559 3.452 1.00 52.06 115 ILE A N 1
ATOM 860 C CA . ILE A 1 115 ? 1.097 -1.349 2.628 1.00 52.06 115 ILE A CA 1
ATOM 861 C C . ILE A 1 115 ? 2.536 -1.191 2.145 1.00 52.06 115 ILE A C 1
ATOM 863 O O . ILE A 1 115 ? 3.426 -0.844 2.920 1.00 52.06 115 ILE A O 1
ATOM 867 N N . GLU A 1 116 ? 2.783 -1.495 0.877 1.00 59.59 116 GLU A N 1
ATOM 868 C CA . GLU A 1 116 ? 4.117 -1.330 0.309 1.00 59.59 116 GLU A CA 1
ATOM 869 C C . GLU A 1 116 ? 4.361 0.157 0.046 1.00 59.59 116 GLU A C 1
ATOM 871 O O . GLU A 1 116 ? 3.752 0.739 -0.849 1.00 59.59 116 GLU A O 1
ATOM 876 N N . ILE A 1 117 ? 5.224 0.784 0.848 1.00 61.88 117 ILE A N 1
ATOM 877 C CA . ILE A 1 117 ? 5.620 2.175 0.623 1.00 61.88 117 ILE A CA 1
ATOM 878 C C . ILE A 1 117 ? 6.654 2.186 -0.496 1.00 61.88 117 ILE A C 1
ATOM 880 O O . ILE A 1 117 ? 7.765 1.678 -0.334 1.00 61.88 117 ILE A O 1
ATOM 884 N N . ILE A 1 118 ? 6.282 2.777 -1.627 1.00 69.12 118 ILE A N 1
ATOM 885 C CA . ILE A 1 118 ? 7.161 2.909 -2.785 1.00 69.12 118 ILE A CA 1
ATOM 886 C C . ILE A 1 118 ? 7.580 4.362 -2.932 1.00 69.12 118 ILE A C 1
ATOM 888 O O . ILE A 1 118 ? 6.752 5.272 -2.901 1.00 69.12 118 ILE A O 1
ATOM 892 N N . GLU A 1 119 ? 8.877 4.553 -3.138 1.00 69.44 119 GLU A N 1
ATOM 893 C CA . GLU A 1 119 ? 9.452 5.841 -3.480 1.00 69.44 119 GLU A CA 1
ATOM 894 C C . GLU A 1 119 ? 8.974 6.309 -4.859 1.00 69.44 119 GLU A C 1
ATOM 896 O O . GLU A 1 119 ? 9.297 5.698 -5.885 1.00 69.44 119 GLU A O 1
ATOM 901 N N . TYR A 1 120 ? 8.226 7.413 -4.883 1.00 77.25 120 TYR A N 1
ATOM 902 C CA . TYR A 1 120 ? 7.872 8.093 -6.127 1.00 77.25 120 TYR A CA 1
ATOM 903 C C . TYR A 1 120 ? 9.100 8.718 -6.795 1.00 77.25 120 TYR A C 1
ATOM 905 O O . TYR A 1 120 ? 9.869 9.412 -6.137 1.00 77.25 120 TYR A O 1
ATOM 913 N N . SER A 1 121 ? 9.217 8.572 -8.113 1.00 81.38 121 SER A N 1
ATOM 914 C CA . SER A 1 121 ? 10.158 9.341 -8.931 1.00 81.38 121 SER A CA 1
ATOM 915 C C . SER A 1 121 ? 9.413 9.903 -10.133 1.00 81.38 121 SER A C 1
ATOM 917 O O . SER A 1 121 ? 8.572 9.225 -10.710 1.00 81.38 121 SER A O 1
ATOM 919 N N . GLU A 1 122 ? 9.729 11.133 -10.539 1.00 83.69 122 GLU A N 1
ATOM 920 C CA . GLU A 1 122 ? 9.216 11.694 -11.796 1.00 83.69 122 GLU A CA 1
ATOM 921 C C . GLU A 1 122 ? 9.800 10.970 -13.017 1.00 83.69 122 GLU A C 1
ATOM 923 O O . GLU A 1 122 ? 9.195 10.964 -14.091 1.00 83.69 122 GLU A O 1
ATOM 928 N N . ASN A 1 123 ? 10.953 10.312 -12.855 1.00 90.94 123 ASN A N 1
ATOM 929 C CA . ASN A 1 123 ? 11.518 9.461 -13.884 1.00 90.94 123 ASN A CA 1
ATOM 930 C C . ASN A 1 123 ? 10.791 8.099 -13.897 1.00 90.94 123 ASN A C 1
ATOM 932 O O . ASN A 1 123 ? 10.904 7.333 -12.935 1.00 90.94 123 ASN A O 1
ATOM 936 N N . PRO A 1 124 ? 10.110 7.726 -14.998 1.00 91.88 124 PRO A N 1
ATOM 937 C CA . PRO A 1 124 ? 9.314 6.502 -15.042 1.00 91.88 124 PRO A CA 1
ATOM 938 C C . PRO A 1 124 ? 10.159 5.228 -14.905 1.00 91.88 124 PRO A C 1
ATOM 940 O O . PRO A 1 124 ? 9.688 4.237 -14.353 1.00 91.88 124 PRO A O 1
ATOM 943 N N . GLN A 1 125 ? 11.412 5.225 -15.378 1.00 94.00 125 GLN A N 1
ATOM 944 C CA . GLN A 1 125 ? 12.290 4.057 -15.249 1.00 94.00 125 GLN A CA 1
ATOM 945 C C . GLN A 1 125 ? 12.699 3.839 -13.789 1.00 94.00 125 GLN A C 1
ATOM 947 O O . GLN A 1 125 ? 12.706 2.708 -13.307 1.00 94.00 125 GLN A O 1
ATOM 952 N N . GLU A 1 126 ? 13.020 4.914 -13.072 1.00 91.88 126 GLU A N 1
ATOM 953 C CA . GLU A 1 126 ? 13.348 4.845 -11.649 1.00 91.88 126 GLU A CA 1
ATOM 954 C C . GLU A 1 126 ? 12.128 4.453 -10.812 1.00 91.88 126 GLU A C 1
ATOM 956 O O . GLU A 1 126 ? 12.216 3.547 -9.984 1.00 91.88 126 GLU A O 1
ATOM 961 N N . PHE A 1 127 ? 10.965 5.034 -11.100 1.00 91.19 127 PHE A N 1
ATOM 962 C CA . PHE A 1 127 ? 9.725 4.689 -10.415 1.00 91.19 127 PHE A CA 1
ATOM 963 C C . PHE A 1 127 ? 9.343 3.212 -10.592 1.00 91.19 127 PHE A C 1
ATOM 965 O O . PHE A 1 127 ? 9.071 2.509 -9.619 1.00 91.19 127 PHE A O 1
ATOM 972 N N . ILE A 1 128 ? 9.417 2.690 -11.822 1.00 93.19 128 ILE A N 1
ATOM 973 C CA . ILE A 1 128 ? 9.205 1.262 -12.112 1.00 93.19 128 ILE A CA 1
ATOM 974 C C . ILE A 1 128 ? 10.201 0.378 -11.350 1.00 93.19 128 ILE A C 1
ATOM 976 O O . ILE A 1 128 ? 9.837 -0.690 -10.853 1.00 93.19 128 ILE A O 1
ATOM 980 N N . LYS A 1 129 ? 11.464 0.804 -11.245 1.00 92.31 129 LYS A N 1
ATOM 981 C CA . LYS A 1 129 ? 12.488 0.075 -10.490 1.00 92.31 129 LYS A CA 1
ATOM 982 C C . LYS A 1 129 ? 12.152 0.023 -8.997 1.00 92.31 129 LYS A C 1
ATOM 984 O O . LYS A 1 129 ? 12.325 -1.032 -8.389 1.00 92.31 129 LYS A O 1
ATOM 989 N N . ASN A 1 130 ? 11.635 1.114 -8.432 1.00 86.50 130 ASN A N 1
ATOM 990 C CA . ASN A 1 130 ? 11.188 1.174 -7.040 1.00 86.50 130 ASN A CA 1
ATOM 991 C C . ASN A 1 130 ? 9.986 0.251 -6.796 1.00 86.50 130 ASN A C 1
ATOM 993 O O . ASN A 1 130 ? 9.990 -0.509 -5.832 1.00 86.50 130 ASN A O 1
ATOM 997 N N . LEU A 1 131 ? 9.019 0.227 -7.719 1.00 88.06 131 LEU A N 1
ATOM 998 C CA . LEU A 1 131 ? 7.838 -0.644 -7.652 1.00 88.06 131 LEU A CA 1
ATOM 999 C C . LEU A 1 131 ? 8.158 -2.144 -7.700 1.00 88.06 131 LEU A C 1
ATOM 1001 O O . LEU A 1 131 ? 7.410 -2.970 -7.177 1.00 88.06 131 LEU A O 1
ATOM 1005 N N . LEU A 1 132 ? 9.244 -2.523 -8.373 1.00 90.12 132 LEU A N 1
ATOM 1006 C CA . LEU A 1 132 ? 9.608 -3.927 -8.537 1.00 90.12 132 LEU A CA 1
ATOM 1007 C C . LEU A 1 132 ? 10.487 -4.479 -7.419 1.00 90.12 132 LEU A C 1
ATOM 1009 O O . LEU A 1 132 ? 10.682 -5.701 -7.386 1.00 90.12 132 LEU A O 1
ATOM 1013 N N . GLN A 1 133 ? 10.947 -3.654 -6.473 1.00 84.12 133 GLN A N 1
ATOM 1014 C CA . GLN A 1 133 ? 11.740 -4.130 -5.338 1.00 84.12 133 GLN A CA 1
ATOM 1015 C C . GLN A 1 133 ? 11.044 -5.319 -4.638 1.00 84.12 133 GLN A C 1
ATOM 1017 O O . GLN A 1 133 ? 9.816 -5.369 -4.551 1.00 84.12 133 GLN A O 1
ATOM 1022 N N . PRO A 1 134 ? 11.781 -6.371 -4.238 1.00 85.06 134 PRO A N 1
ATOM 1023 C CA . PRO A 1 134 ? 13.240 -6.519 -4.255 1.00 85.06 134 PRO A CA 1
ATOM 1024 C C . PRO A 1 134 ? 13.829 -7.082 -5.572 1.00 85.06 134 PRO A C 1
ATOM 1026 O O . PRO A 1 134 ? 14.979 -7.509 -5.576 1.00 85.06 134 PRO A O 1
ATOM 1029 N N . VAL A 1 135 ? 13.075 -7.133 -6.677 1.00 91.81 135 VAL A N 1
ATOM 1030 C CA . VAL A 1 135 ? 13.551 -7.705 -7.952 1.00 91.81 135 VAL A CA 1
ATOM 1031 C C . VAL A 1 135 ? 14.626 -6.826 -8.583 1.00 91.81 135 VAL A C 1
ATOM 1033 O O . VAL A 1 135 ? 14.419 -5.630 -8.798 1.00 91.81 135 VAL A O 1
ATOM 1036 N N . ALA A 1 136 ? 15.751 -7.433 -8.960 1.00 88.25 136 ALA A N 1
ATOM 1037 C CA . ALA A 1 136 ? 16.809 -6.732 -9.673 1.00 88.25 136 ALA A CA 1
ATOM 1038 C C . ALA A 1 136 ? 16.450 -6.545 -11.160 1.00 88.25 136 ALA A C 1
ATOM 1040 O O . ALA A 1 136 ? 16.553 -7.460 -11.983 1.00 88.25 136 ALA A O 1
ATOM 1041 N N . VAL A 1 137 ? 16.043 -5.326 -11.515 1.00 92.88 137 VAL A N 1
ATOM 1042 C CA . VAL A 1 137 ? 15.771 -4.935 -12.903 1.00 92.88 137 VAL A CA 1
ATOM 1043 C C . VAL A 1 137 ? 17.079 -4.629 -13.632 1.00 92.88 137 VAL A C 1
ATOM 1045 O O . VAL A 1 137 ? 17.869 -3.801 -13.178 1.00 92.88 137 VAL A O 1
ATOM 1048 N N . LYS A 1 138 ? 17.300 -5.274 -14.782 1.00 92.56 138 LYS A N 1
ATOM 1049 C CA . LYS A 1 138 ? 18.478 -5.051 -15.633 1.00 92.56 138 LYS A CA 1
ATOM 1050 C C . LYS A 1 138 ? 18.299 -3.856 -16.557 1.00 92.56 138 LYS A C 1
ATOM 1052 O O . LYS A 1 138 ? 19.218 -3.059 -16.718 1.00 92.56 138 LYS A O 1
ATOM 1057 N N . LYS A 1 139 ? 17.131 -3.757 -17.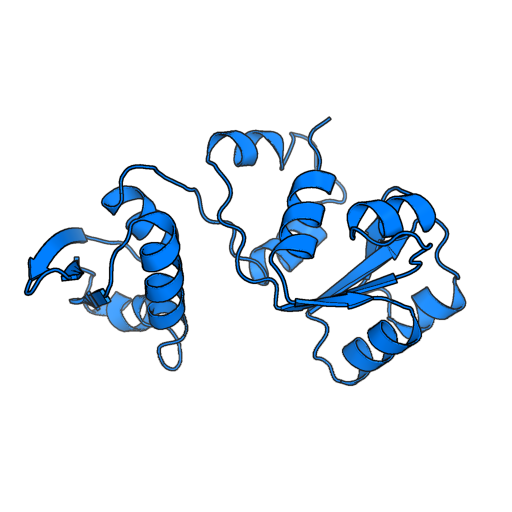194 1.00 93.75 139 LYS A N 1
ATOM 1058 C CA . LYS A 1 139 ? 16.846 -2.737 -18.204 1.00 93.75 139 LYS A CA 1
ATOM 1059 C C . LYS A 1 139 ? 15.353 -2.451 -18.276 1.00 93.75 139 LYS A C 1
ATOM 1061 O O . LYS A 1 139 ? 14.546 -3.363 -18.140 1.00 93.75 139 LYS A O 1
ATOM 1066 N N . ILE A 1 140 ? 15.000 -1.192 -18.520 1.00 95.69 140 ILE A N 1
ATOM 1067 C CA . ILE A 1 140 ? 13.621 -0.753 -18.750 1.00 95.69 140 ILE A CA 1
ATOM 1068 C C . ILE A 1 140 ? 13.603 0.017 -20.065 1.00 95.69 140 ILE A C 1
ATOM 1070 O O . ILE A 1 140 ? 14.298 1.024 -20.183 1.00 95.69 140 ILE A O 1
ATOM 1074 N N . ASN A 1 141 ? 12.820 -0.448 -21.037 1.00 96.06 141 ASN A N 1
ATOM 1075 C CA . ASN A 1 141 ? 12.570 0.259 -22.291 1.00 96.06 141 ASN A CA 1
ATOM 1076 C C . ASN A 1 141 ? 11.092 0.624 -22.363 1.00 96.06 141 ASN A C 1
ATOM 1078 O O . ASN A 1 141 ? 10.245 -0.264 -22.339 1.00 96.06 141 ASN A O 1
ATOM 1082 N N . ILE A 1 142 ? 10.788 1.910 -22.474 1.00 95.62 142 ILE A N 1
ATOM 1083 C CA . ILE A 1 142 ? 9.420 2.389 -22.667 1.00 95.62 142 ILE A CA 1
ATOM 1084 C C . ILE A 1 142 ? 9.288 2.748 -24.140 1.00 95.62 142 ILE A C 1
ATOM 1086 O O . ILE A 1 142 ? 10.100 3.510 -24.662 1.00 95.62 142 ILE A O 1
ATOM 1090 N N . ILE A 1 143 ? 8.311 2.152 -24.815 1.00 94.94 143 ILE A N 1
ATOM 1091 C CA . ILE A 1 143 ? 8.017 2.432 -26.219 1.00 94.94 143 ILE A CA 1
ATOM 1092 C C . ILE A 1 143 ? 6.575 2.887 -26.359 1.00 94.94 143 ILE A C 1
ATOM 1094 O O . ILE A 1 143 ? 5.702 2.448 -25.612 1.00 94.94 143 ILE A O 1
ATOM 1098 N N . GLU A 1 144 ? 6.325 3.704 -27.365 1.00 94.00 144 GLU A N 1
ATOM 1099 C CA . GLU A 1 144 ? 4.982 4.080 -27.771 1.00 94.00 144 GLU A CA 1
ATOM 1100 C C . GLU A 1 144 ? 4.554 3.212 -28.959 1.00 94.00 144 GLU A C 1
ATOM 1102 O O . GLU A 1 144 ? 5.295 3.041 -29.931 1.00 94.00 144 GLU A O 1
ATOM 1107 N N . LYS A 1 145 ? 3.371 2.604 -28.872 1.00 91.31 145 LYS A N 1
ATOM 1108 C CA . LYS A 1 145 ? 2.795 1.798 -29.948 1.00 91.31 145 LYS A CA 1
ATOM 1109 C C . LYS A 1 145 ? 1.287 1.995 -29.987 1.00 91.31 145 LYS A C 1
ATOM 1111 O O . LYS A 1 145 ? 0.611 1.647 -29.025 1.00 91.31 145 LYS A O 1
ATOM 1116 N N . ASN A 1 146 ? 0.763 2.451 -31.126 1.00 88.12 146 ASN A N 1
ATOM 1117 C CA . ASN A 1 146 ? -0.666 2.736 -31.319 1.00 88.12 146 ASN A CA 1
ATOM 1118 C C . ASN A 1 146 ? -1.222 3.680 -30.231 1.00 88.12 146 ASN A C 1
ATOM 1120 O O . ASN A 1 146 ? -2.210 3.331 -29.584 1.00 88.12 146 ASN A O 1
ATOM 1124 N N . ASP A 1 147 ? -0.528 4.797 -29.978 1.00 89.50 147 ASP A N 1
ATOM 1125 C CA . ASP A 1 147 ? -0.869 5.788 -28.939 1.00 89.50 147 ASP A CA 1
ATOM 1126 C C . ASP A 1 147 ? -0.931 5.208 -27.513 1.00 89.50 147 ASP A C 1
ATOM 1128 O O . ASP A 1 147 ? -1.630 5.721 -26.641 1.00 89.50 147 ASP A O 1
ATOM 1132 N N . LYS A 1 148 ? -0.228 4.094 -27.273 1.00 91.50 148 LYS A N 1
ATOM 1133 C CA . LYS A 1 148 ? -0.100 3.469 -25.954 1.00 91.50 148 LYS A CA 1
ATOM 1134 C C . LYS A 1 148 ? 1.352 3.343 -25.543 1.00 91.50 148 LYS A C 1
ATOM 1136 O O . LYS A 1 148 ? 2.177 2.843 -26.313 1.00 91.50 148 LYS A O 1
ATOM 1141 N N . HIS A 1 149 ? 1.645 3.695 -24.300 1.00 94.25 149 HIS A N 1
ATOM 1142 C CA . HIS A 1 149 ? 2.969 3.542 -23.713 1.00 94.25 149 HIS A CA 1
ATOM 1143 C C . HIS A 1 149 ? 3.119 2.150 -23.093 1.00 94.25 149 HIS A C 1
ATOM 1145 O O . HIS A 1 149 ? 2.346 1.736 -22.229 1.00 94.25 149 HIS A O 1
ATOM 1151 N N . ILE A 1 150 ? 4.134 1.403 -23.526 1.00 95.75 150 ILE A N 1
ATOM 1152 C CA . ILE A 1 150 ? 4.413 0.044 -23.058 1.00 95.75 150 ILE A CA 1
ATOM 1153 C C . ILE A 1 150 ? 5.827 -0.009 -22.486 1.00 95.75 150 ILE A C 1
ATOM 1155 O O . ILE A 1 150 ? 6.800 0.250 -23.196 1.00 95.75 150 ILE A O 1
ATOM 1159 N N . ALA A 1 151 ? 5.945 -0.403 -21.220 1.00 96.31 151 ALA A N 1
ATOM 1160 C CA . ALA A 1 151 ? 7.221 -0.633 -20.557 1.00 96.31 151 ALA A CA 1
ATOM 1161 C C . ALA A 1 151 ? 7.641 -2.109 -20.653 1.00 96.31 151 ALA A C 1
ATOM 1163 O O . ALA A 1 151 ? 6.960 -3.000 -20.148 1.00 96.31 151 ALA A O 1
ATOM 1164 N N . TYR A 1 152 ? 8.794 -2.363 -21.264 1.00 96.31 152 TYR A N 1
ATOM 1165 C CA . TYR A 1 152 ? 9.466 -3.660 -21.300 1.00 96.31 152 TYR A CA 1
ATOM 1166 C C . TYR A 1 152 ? 10.565 -3.690 -20.248 1.00 96.31 152 TYR A C 1
ATOM 1168 O O . TYR A 1 152 ? 11.500 -2.887 -20.294 1.00 96.31 152 TYR A O 1
ATOM 1176 N N . ILE A 1 153 ? 10.453 -4.624 -19.311 1.00 96.75 153 ILE A N 1
ATOM 1177 C CA . ILE A 1 153 ? 11.324 -4.730 -18.147 1.00 96.75 153 ILE A CA 1
ATOM 1178 C C . ILE A 1 153 ? 12.104 -6.032 -18.239 1.00 96.75 153 ILE A C 1
ATOM 1180 O O . ILE A 1 153 ? 11.537 -7.115 -18.119 1.00 96.75 153 ILE A O 1
ATOM 1184 N N . GLU A 1 154 ? 13.412 -5.923 -18.427 1.00 95.69 154 GLU A N 1
ATOM 1185 C CA . GLU A 1 154 ? 14.316 -7.064 -18.452 1.00 95.69 154 GLU A CA 1
ATOM 1186 C C . GLU A 1 154 ? 14.748 -7.421 -17.027 1.00 95.69 154 GLU A C 1
ATOM 1188 O O . GLU A 1 154 ? 15.331 -6.596 -16.313 1.00 95.69 154 GLU A O 1
ATOM 1193 N N . VAL A 1 155 ? 14.499 -8.665 -16.619 1.00 95.44 155 VAL A N 1
ATOM 1194 C CA . VAL A 1 155 ? 14.909 -9.199 -15.310 1.00 95.44 155 VAL A CA 1
ATOM 1195 C C . VAL A 1 155 ? 15.716 -10.487 -15.476 1.00 95.44 155 VAL A C 1
ATOM 1197 O O . VAL A 1 155 ? 15.773 -11.103 -16.541 1.00 95.44 155 VAL A O 1
ATOM 1200 N N . ALA A 1 156 ? 16.397 -10.933 -14.420 1.00 93.25 156 ALA A N 1
ATOM 1201 C CA . ALA A 1 156 ? 17.014 -12.255 -14.449 1.00 93.25 156 ALA A CA 1
ATOM 1202 C C . ALA A 1 156 ? 15.932 -13.348 -14.561 1.00 93.25 156 ALA A C 1
ATOM 1204 O O . ALA A 1 156 ? 14.908 -13.280 -13.886 1.00 93.25 156 ALA A O 1
ATOM 1205 N N . ALA A 1 157 ? 16.176 -14.405 -15.347 1.00 89.69 157 ALA A N 1
ATOM 1206 C CA . ALA A 1 157 ? 15.206 -15.492 -15.544 1.00 89.69 157 ALA A CA 1
ATOM 1207 C C . ALA A 1 157 ? 14.707 -16.105 -14.219 1.00 89.69 157 ALA A C 1
ATOM 1209 O O . ALA A 1 157 ? 13.525 -16.401 -14.075 1.00 89.69 157 ALA A O 1
ATOM 1210 N N . ARG A 1 158 ? 15.602 -16.211 -13.228 1.00 90.62 158 ARG A N 1
ATOM 1211 C CA . ARG A 1 158 ? 15.302 -16.689 -11.868 1.00 90.62 158 ARG A CA 1
ATOM 1212 C C . ARG A 1 158 ? 14.383 -15.761 -11.060 1.00 90.62 158 ARG A C 1
ATOM 1214 O O . ARG A 1 158 ? 13.754 -16.215 -10.115 1.00 90.62 158 ARG A O 1
ATOM 1221 N N . GLU A 1 159 ? 14.304 -14.482 -11.420 1.00 92.38 159 GLU A N 1
ATOM 1222 C CA . GLU A 1 159 ? 13.500 -13.467 -10.727 1.00 92.38 159 GLU A CA 1
ATOM 1223 C C . GLU A 1 159 ? 12.180 -13.159 -11.446 1.00 92.38 159 GLU A C 1
ATOM 1225 O O . GLU A 1 159 ? 11.322 -12.503 -10.862 1.00 92.38 159 GLU A O 1
ATOM 1230 N N . LYS A 1 160 ? 11.955 -13.682 -12.664 1.00 90.69 160 LYS A N 1
ATOM 1231 C CA . LYS A 1 160 ? 10.694 -13.488 -13.408 1.00 90.69 160 LYS A CA 1
ATOM 1232 C C . LYS A 1 160 ? 9.462 -13.848 -12.585 1.00 90.69 160 LYS A C 1
ATOM 1234 O O . LYS A 1 160 ? 8.510 -13.078 -12.544 1.00 90.69 160 LYS A O 1
ATOM 1239 N N . GLY A 1 161 ? 9.493 -14.991 -11.897 1.00 91.38 161 GLY A N 1
ATOM 1240 C CA . GLY A 1 161 ? 8.379 -15.420 -11.047 1.00 91.38 161 GLY A CA 1
ATOM 1241 C C . GLY A 1 161 ? 8.103 -14.448 -9.895 1.00 91.38 161 GLY A C 1
ATOM 1242 O O . GLY A 1 161 ? 6.949 -14.160 -9.596 1.00 91.38 161 GLY A O 1
ATOM 1243 N N . LEU A 1 162 ? 9.155 -13.886 -9.292 1.00 89.50 162 LEU A N 1
ATOM 1244 C CA . LEU A 1 162 ? 9.034 -12.897 -8.218 1.00 89.50 162 LEU A CA 1
ATOM 1245 C C . LEU A 1 162 ? 8.508 -11.552 -8.735 1.00 89.50 162 LEU A C 1
ATOM 1247 O O . LEU A 1 162 ? 7.735 -10.887 -8.050 1.00 89.50 162 LEU A O 1
ATOM 1251 N N . ALA A 1 163 ? 8.909 -11.171 -9.946 1.00 90.56 163 ALA A N 1
ATOM 1252 C CA . ALA A 1 163 ? 8.498 -9.932 -10.590 1.00 90.56 163 ALA A CA 1
ATOM 1253 C C . ALA A 1 163 ? 7.030 -9.961 -11.045 1.00 90.56 163 ALA A C 1
ATOM 1255 O O . ALA A 1 163 ? 6.336 -8.953 -10.951 1.00 90.56 163 ALA A O 1
ATOM 1256 N N . ILE A 1 164 ? 6.546 -11.127 -11.480 1.00 92.00 164 ILE A N 1
ATOM 1257 C CA . ILE A 1 164 ? 5.135 -11.353 -11.819 1.00 92.00 164 ILE A CA 1
ATOM 1258 C C . ILE A 1 164 ? 4.278 -11.461 -10.547 1.00 92.00 164 ILE A C 1
ATOM 1260 O O . ILE A 1 164 ? 3.175 -10.915 -10.487 1.00 92.00 164 ILE A O 1
ATOM 1264 N N . GLY A 1 165 ? 4.800 -12.121 -9.510 1.00 86.75 165 GLY A N 1
ATOM 1265 C CA . GLY A 1 165 ? 4.081 -12.398 -8.268 1.00 86.75 165 GLY A CA 1
ATOM 1266 C C . GLY A 1 165 ? 3.143 -13.605 -8.376 1.00 86.75 165 GLY A C 1
ATOM 1267 O O . GLY A 1 165 ? 2.900 -14.146 -9.458 1.00 86.75 165 GLY A O 1
ATOM 1268 N N . ARG A 1 166 ? 2.610 -14.054 -7.231 1.00 84.94 166 ARG A N 1
ATOM 1269 C CA . ARG A 1 166 ? 1.623 -15.148 -7.188 1.00 84.94 166 ARG A CA 1
ATOM 1270 C C . ARG A 1 166 ? 0.382 -14.729 -7.977 1.00 84.94 166 ARG A C 1
ATOM 1272 O O . ARG A 1 166 ? -0.112 -13.629 -7.767 1.00 84.94 166 ARG A O 1
ATOM 1279 N N . GLU A 1 167 ? -0.060 -15.575 -8.908 1.00 87.69 167 GLU A N 1
ATOM 1280 C CA . GLU A 1 167 ? -1.222 -15.320 -9.784 1.00 87.69 167 GLU A CA 1
ATOM 1281 C C . GLU A 1 167 ? -1.139 -14.013 -10.598 1.00 87.69 167 GLU A C 1
ATOM 1283 O O . GLU A 1 167 ? -2.150 -13.502 -11.064 1.00 87.69 167 GLU A O 1
ATOM 1288 N N . GLY A 1 168 ? 0.060 -13.447 -10.777 1.00 85.69 168 GLY A N 1
ATOM 1289 C CA . GLY A 1 168 ? 0.222 -12.165 -11.465 1.00 85.69 168 GLY A CA 1
ATOM 1290 C C . GLY A 1 168 ? -0.176 -10.939 -10.639 1.00 85.69 168 GLY A C 1
ATOM 1291 O O . GLY A 1 168 ? -0.159 -9.831 -11.169 1.00 85.69 168 GLY A O 1
ATOM 1292 N N . GLN A 1 169 ? -0.483 -11.092 -9.346 1.00 82.44 169 GLN A N 1
ATOM 1293 C CA . GLN A 1 169 ? -0.936 -9.980 -8.502 1.00 82.44 169 GLN A CA 1
ATOM 1294 C C . GLN A 1 169 ? 0.062 -8.812 -8.486 1.00 82.44 169 GLN A C 1
ATOM 1296 O O . GLN A 1 169 ? -0.344 -7.655 -8.563 1.00 82.44 169 GLN A O 1
ATOM 1301 N N . LYS A 1 170 ? 1.375 -9.097 -8.452 1.00 86.81 170 LYS A N 1
ATOM 1302 C CA . LYS A 1 170 ? 2.399 -8.041 -8.427 1.00 86.81 170 LYS A CA 1
ATOM 1303 C C . LYS A 1 170 ? 2.438 -7.270 -9.747 1.00 86.81 170 LYS A C 1
ATOM 1305 O O . LYS A 1 170 ? 2.467 -6.045 -9.724 1.00 86.81 170 LYS A O 1
ATOM 1310 N N . ILE A 1 171 ? 2.414 -7.953 -10.892 1.00 91.75 171 ILE A N 1
ATOM 1311 C CA . ILE A 1 171 ? 2.480 -7.271 -12.192 1.00 91.75 171 ILE A CA 1
ATOM 1312 C C . ILE A 1 171 ? 1.206 -6.474 -12.505 1.00 91.75 171 ILE A C 1
ATOM 1314 O O . ILE A 1 171 ? 1.309 -5.371 -13.035 1.00 91.75 171 ILE A O 1
ATOM 1318 N N . GLU A 1 172 ? 0.023 -6.972 -12.137 1.00 89.12 172 GLU A N 1
ATOM 1319 C CA . GLU A 1 172 ? -1.244 -6.244 -12.322 1.00 89.12 172 GLU A CA 1
ATOM 1320 C C . GLU A 1 172 ? -1.309 -4.977 -11.461 1.00 89.12 172 GLU A C 1
ATOM 1322 O O . GLU A 1 172 ? -1.698 -3.902 -11.933 1.00 89.12 172 GLU A O 1
ATOM 1327 N N . LYS A 1 173 ? -0.822 -5.073 -10.221 1.00 84.62 173 LYS A N 1
ATOM 1328 C CA . LYS A 1 173 ? -0.613 -3.921 -9.343 1.00 84.62 173 LYS A CA 1
ATOM 1329 C C . LYS A 1 173 ? 0.324 -2.894 -9.980 1.00 84.62 173 LYS A C 1
ATOM 1331 O O . LYS A 1 173 ? -0.036 -1.725 -10.103 1.00 84.62 173 LYS A O 1
ATOM 1336 N N . VAL A 1 174 ? 1.507 -3.326 -10.430 1.00 90.62 174 VAL A N 1
ATOM 1337 C CA . VAL A 1 174 ? 2.501 -2.434 -11.051 1.00 90.62 174 VAL A CA 1
ATOM 1338 C C . VAL A 1 174 ? 1.893 -1.698 -12.242 1.00 90.62 174 VAL A C 1
ATOM 1340 O O . VAL A 1 174 ? 2.022 -0.479 -12.305 1.00 90.62 174 VAL A O 1
ATOM 1343 N N . LYS A 1 175 ? 1.177 -2.399 -13.136 1.00 92.19 175 LYS A N 1
ATOM 1344 C CA . LYS A 1 175 ? 0.467 -1.791 -14.278 1.00 92.19 175 LYS A CA 1
ATOM 1345 C C . LYS A 1 175 ? -0.493 -0.683 -13.842 1.00 92.19 175 LYS A C 1
ATOM 1347 O O . LYS A 1 175 ? -0.468 0.404 -14.412 1.00 92.19 175 LYS A O 1
ATOM 1352 N N . SER A 1 176 ? -1.304 -0.945 -12.819 1.00 83.19 176 SER A N 1
ATOM 1353 C CA . SER A 1 176 ? -2.288 0.018 -12.312 1.00 83.19 176 SER A CA 1
ATOM 1354 C C . SER A 1 176 ? -1.624 1.290 -11.776 1.00 83.19 176 SER A C 1
ATOM 1356 O O . SER A 1 176 ? -2.068 2.400 -12.076 1.00 83.19 176 SER A O 1
ATOM 1358 N N . ILE A 1 177 ? -0.524 1.139 -11.032 1.00 85.56 177 ILE A N 1
ATOM 1359 C CA . ILE A 1 177 ? 0.213 2.263 -10.445 1.00 85.56 177 ILE A CA 1
ATOM 1360 C C . ILE A 1 177 ? 0.910 3.087 -11.538 1.00 85.56 177 ILE A C 1
ATOM 1362 O O . ILE A 1 177 ? 0.769 4.310 -11.577 1.00 85.56 177 ILE A O 1
ATOM 1366 N N . VAL A 1 178 ? 1.623 2.450 -12.473 1.00 91.44 178 VAL A N 1
ATOM 1367 C CA . VAL A 1 178 ? 2.343 3.198 -13.520 1.00 91.44 178 VAL A CA 1
ATOM 1368 C C . VAL A 1 178 ? 1.404 3.892 -14.501 1.00 91.44 178 VAL A C 1
ATOM 1370 O O . VAL A 1 178 ? 1.733 4.980 -14.972 1.00 91.44 178 VAL A O 1
ATOM 1373 N N . LYS A 1 179 ? 0.218 3.327 -14.767 1.00 89.25 179 LYS A N 1
ATOM 1374 C CA . LYS A 1 179 ? -0.800 3.992 -15.586 1.00 89.25 179 LYS A CA 1
ATOM 1375 C C . LYS A 1 179 ? -1.276 5.281 -14.928 1.00 89.25 179 LYS A C 1
ATOM 1377 O O . LYS A 1 179 ? -1.381 6.305 -15.591 1.00 89.25 179 LYS A O 1
ATOM 1382 N N . ARG A 1 180 ? -1.529 5.245 -13.618 1.00 83.25 180 ARG A N 1
ATOM 1383 C CA . ARG A 1 180 ? -2.031 6.399 -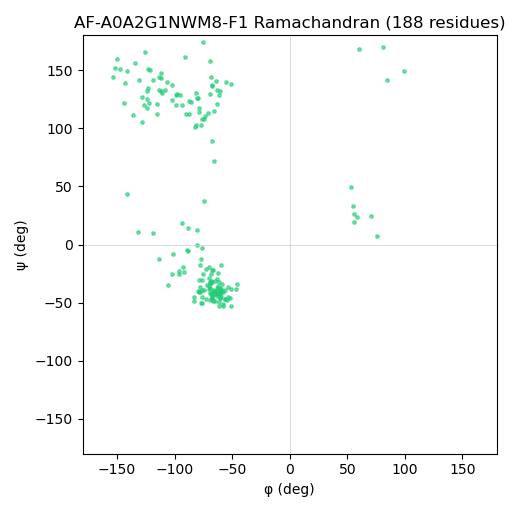12.862 1.00 83.25 180 ARG A CA 1
ATOM 1384 C C . ARG A 1 180 ? -1.017 7.540 -12.779 1.00 83.25 180 ARG A C 1
ATOM 1386 O O . ARG A 1 180 ? -1.412 8.698 -12.842 1.00 83.25 180 ARG A O 1
ATOM 1393 N N . HIS A 1 181 ? 0.262 7.212 -12.613 1.00 83.44 181 HIS A N 1
ATOM 1394 C CA . HIS A 1 181 ? 1.291 8.203 -12.289 1.00 83.44 181 HIS A CA 1
ATOM 1395 C C . HIS A 1 181 ? 2.177 8.618 -13.472 1.00 83.44 181 HIS A C 1
ATOM 1397 O O . HIS A 1 181 ? 2.699 9.727 -13.461 1.00 83.44 181 HIS A O 1
ATOM 1403 N N . HIS A 1 182 ? 2.329 7.770 -14.495 1.00 88.75 182 HIS A N 1
ATOM 1404 C CA . HIS A 1 182 ? 3.186 8.040 -15.660 1.00 88.75 182 HIS A CA 1
ATOM 1405 C C . HIS A 1 182 ? 2.507 7.763 -17.008 1.00 88.75 182 HIS A C 1
ATOM 1407 O O . HIS A 1 182 ? 3.186 7.740 -18.029 1.00 88.75 182 HIS A O 1
ATOM 1413 N N . ASP A 1 183 ? 1.192 7.524 -17.018 1.00 89.94 183 ASP A N 1
ATOM 1414 C CA . ASP A 1 183 ? 0.411 7.230 -18.226 1.00 89.94 183 ASP A CA 1
ATOM 1415 C C . ASP A 1 183 ? 0.949 6.043 -19.057 1.00 89.94 183 ASP A C 1
ATOM 1417 O O . ASP A 1 183 ? 0.852 6.003 -20.282 1.00 89.94 183 ASP A O 1
ATOM 1421 N N . ILE A 1 184 ? 1.521 5.040 -18.378 1.00 94.25 184 ILE A N 1
ATOM 1422 C CA . ILE A 1 184 ? 2.014 3.806 -19.004 1.00 94.25 184 ILE A CA 1
ATOM 1423 C C . ILE A 1 184 ? 0.894 2.765 -19.036 1.00 94.25 184 ILE A C 1
ATOM 1425 O O . ILE A 1 184 ? 0.483 2.254 -17.999 1.00 94.25 184 ILE A O 1
ATOM 1429 N N . ASP A 1 185 ? 0.410 2.425 -20.229 1.00 94.00 185 ASP A N 1
ATOM 1430 C CA . ASP A 1 185 ? -0.722 1.514 -20.440 1.00 94.00 185 ASP A CA 1
ATOM 1431 C C . ASP A 1 185 ? -0.435 0.062 -20.090 1.00 94.00 185 ASP A C 1
ATOM 1433 O O . ASP A 1 185 ? -1.349 -0.680 -19.726 1.00 94.00 185 ASP A O 1
ATOM 1437 N N . ASN A 1 186 ? 0.806 -0.386 -20.268 1.00 93.25 186 ASN A N 1
ATOM 1438 C CA . ASN A 1 186 ? 1.131 -1.782 -20.033 1.00 93.25 186 ASN A CA 1
ATOM 1439 C C . ASN A 1 186 ? 2.584 -1.991 -19.619 1.00 93.25 186 ASN A C 1
ATOM 1441 O O . ASN A 1 186 ? 3.488 -1.260 -20.022 1.00 93.25 186 ASN A O 1
ATOM 1445 N N . VAL A 1 187 ? 2.801 -3.058 -18.857 1.00 94.81 187 VAL A N 1
ATOM 1446 C CA . VAL A 1 187 ? 4.109 -3.479 -18.366 1.00 94.81 187 VAL A CA 1
ATOM 1447 C C . VAL A 1 187 ? 4.315 -4.949 -18.703 1.00 94.81 187 VAL A C 1
ATOM 1449 O O . VAL A 1 187 ? 3.474 -5.792 -18.385 1.00 94.81 187 VAL A O 1
ATOM 1452 N N . ILE A 1 188 ? 5.434 -5.257 -19.357 1.00 93.88 188 ILE A N 1
ATOM 1453 C CA . ILE A 1 188 ? 5.793 -6.599 -19.818 1.00 93.88 188 ILE A CA 1
ATOM 1454 C C . ILE A 1 188 ? 7.157 -6.971 -19.242 1.00 93.88 188 ILE A C 1
ATOM 1456 O O . ILE A 1 188 ? 8.138 -6.260 -19.446 1.00 93.88 188 ILE A O 1
ATOM 1460 N N . ILE A 1 189 ? 7.222 -8.112 -18.555 1.00 93.62 189 ILE A N 1
ATOM 1461 C CA . ILE A 1 189 ? 8.462 -8.640 -17.977 1.00 93.62 189 ILE A CA 1
ATOM 1462 C C . ILE A 1 189 ? 9.105 -9.645 -18.940 1.00 93.62 189 ILE A C 1
ATOM 1464 O O . ILE A 1 189 ? 8.442 -10.581 -19.393 1.00 93.62 189 ILE A O 1
ATOM 1468 N N . GLN A 1 190 ? 10.395 -9.456 -1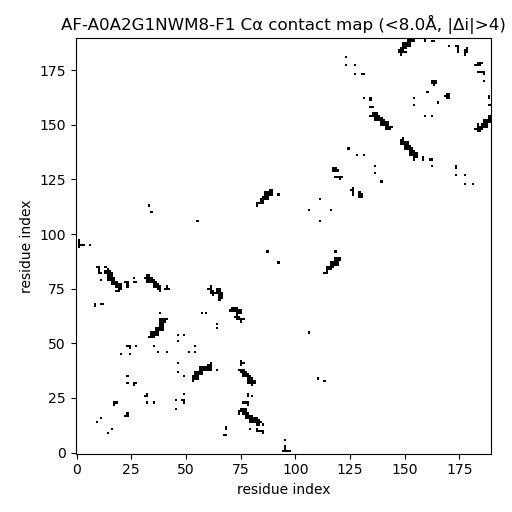9.238 1.00 89.94 190 GLN A N 1
ATOM 1469 C CA . GLN A 1 190 ? 11.186 -10.234 -20.201 1.00 89.94 190 GLN A CA 1
ATOM 1470 C C . GLN A 1 190 ? 12.484 -10.788 -19.625 1.00 89.94 190 GLN A C 1
ATOM 1472 O O . GLN A 1 190 ? 12.963 -10.314 -18.573 1.00 89.94 190 GLN A O 1
#

Foldseek 3Di:
DAPPLVVVLLLLVQFDKDFALVVLLVCLVVVLFLAKEFEPPADPVSDVSSDDLRYDYDPHFQCVVCVSNVHNDGTGMMGGRARLADADEPVNVVRSPDDDCPPCPSVCVSCCVRHPHFHDDPPLVVSLVRLQPPFDWDDWDWDADPNAIEIETEGDPVCQDVSCDDVSPSQVSSQVVCCVRPVHNHYHYD

Radius of gyration: 18.99 Å; Cα contacts (8 Å, |Δi|>4): 305; chains: 1; bounding box: 38×33×58 Å

Secondary structure (DSSP, 8-state):
---HHHHHHHHHHHSEEEESHHHHHHHHHTT--SEEEEETT--HHHHHHH-GGGEEEESS-HHHHHHHTT-SS--SEEEEEE----EEEHHHHHHHH-S--TTHHHHHHHHHHHS--EEE-SSHHHHHHHHHTTS-EEEEEEEEETTEEEEEEEE-GGGHHHHH-GGGHHHHHHHHHHHHHH---EEEE-

Solvent-accessible surface area (backbone atoms only — not comparable to fu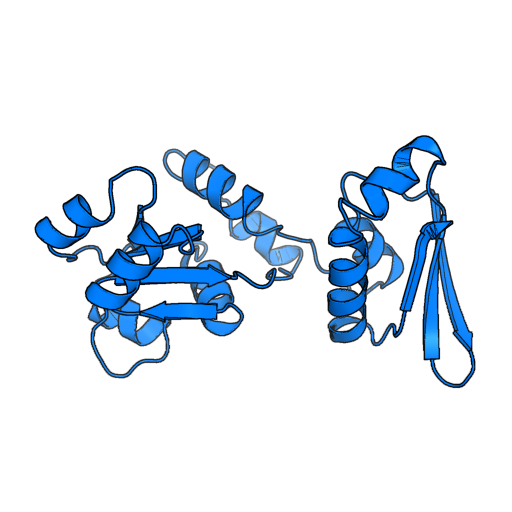ll-atom values): 10486 Å² total; per-residue (Å²): 136,58,54,58,64,55,56,52,38,47,38,56,70,66,16,52,62,43,66,32,61,67,56,25,43,50,29,49,74,69,66,48,36,73,40,31,43,28,21,65,72,40,59,65,71,60,51,61,72,60,35,78,91,51,56,41,76,39,101,39,43,24,54,57,46,9,49,62,67,75,37,101,51,70,29,44,26,31,17,35,52,38,55,52,62,57,71,42,52,58,81,49,59,72,46,58,57,61,96,75,58,84,74,46,57,60,54,50,50,53,49,50,71,68,30,61,77,30,52,50,47,94,50,63,66,59,23,53,50,44,69,40,58,92,48,70,70,76,46,72,48,77,45,79,57,92,95,33,33,37,36,41,34,34,43,49,81,90,43,46,62,68,51,30,29,77,95,38,52,47,39,56,48,50,29,55,52,40,31,75,76,67,63,27,72,38,69,45,83,82

Sequence (190 aa):
MVDTDKILRTIIKEGKVVIGAKETIQSVSDKTAKLVIVSSNCPTEVKEEIGMDNQIEYNADNIELGTACGKPFAISTLAILEADESVVKSEEMGAAIGRHGEHVGRLRTTINKQIEIIEYSENPQEFIKNLLQPVAVKKINIIEKNDKHIAYIEVAAREKGLAIGREGQKIEKVKSIVKRHHDIDNVIIQ

Mean predicted aligned error: 13.17 Å

Nearest PDB structures (foldseek):
  2cy1-assembly1_A  TM=7.810E-01  e=1.714E-09  Aeropyrum pernix K1
  9cai-assembly1_Cc  TM=9.084E-01  e=1.108E-07  Caenorhabditis elegans
  1w3e-assembly1_X  TM=8.948E-01  e=1.427E-07  Thermococcus celer
  1w40-assembly1_A  TM=8.878E-01  e=1.957E-07  Thermococcus celer
  7qiz-assembly1_e  TM=9.010E-01  e=5.726E-07  Solanum lycopersicum